Protein AF-A0A9C9X0W3-F1 (afdb_monomer_lite)

Foldseek 3Di:
DDPDDDDPVVVVVVVVVVVCVVVPPVPDPVVVVVVVVVCVVVVVVVVVVVVVVVVVCCCPVVVDCP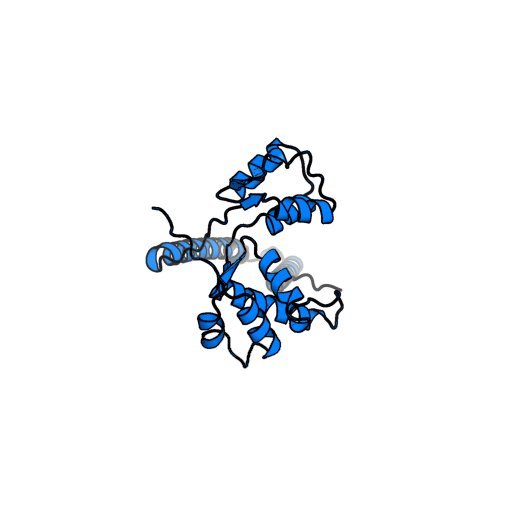DDQWKFAQEPVLLVVLVVVVHDCPLPVVRYGPIGRHDVRVVVSSVVSHDDDPVSSVSSCQSRTFFKFAQALVLLVVVDDCVLDPPQLSVLSNVCHGPMDGHLVVVLVSSCVSDVLLDQDDDDPVSVVSNVSSVVVSVSSSVRGTDDDDPPD

Sequence (217 aa):
IPLVPVSSSQAVVGAVIGVAIIKSAKGINYGLLGKIASGWVTTPIAAGLLSFVSLFFVQNVFQLQVVRPVAFVLSSPVLQKLEEKGINLEKIRNLEGKEFHNSAQFRSELNKRGKFPENEIFTIFQYAEKDSFVIDSTAAAKDLDPLFFSPSQIQAVKDLHGKIFVHKWQLDEALAQKSDSWKLKPRSKISKFYNQKIKERREIIYAIFRVKRKSNH

pLDDT: mean 86.29, std 11.95, range [33.47, 96.19]

Structure (mmCIF, N/CA/C/O backbone):
data_AF-A0A9C9X0W3-F1
#
_entry.id   AF-A0A9C9X0W3-F1
#
loop_
_atom_site.group_PDB
_atom_site.id
_atom_site.type_symbol
_atom_site.label_atom_id
_atom_site.label_alt_id
_atom_site.label_comp_id
_atom_site.label_asym_id
_atom_site.label_entity_id
_atom_site.label_seq_id
_atom_site.pdbx_PDB_ins_code
_atom_site.Cartn_x
_atom_site.Cartn_y
_atom_site.Cartn_z
_atom_site.occupancy
_atom_site.B_iso_or_equiv
_atom_site.auth_seq_id
_atom_site.auth_comp_id
_atom_site.auth_asym_id
_atom_site.auth_atom_id
_atom_site.pdbx_PDB_model_num
ATOM 1 N N . ILE A 1 1 ? 25.999 17.461 3.350 1.00 45.75 1 ILE A N 1
ATOM 2 C CA . ILE A 1 1 ? 26.581 17.043 2.054 1.00 45.75 1 ILE A CA 1
ATOM 3 C C . ILE A 1 1 ? 26.343 15.540 1.942 1.00 45.75 1 ILE A C 1
ATOM 5 O O . ILE A 1 1 ? 26.772 14.841 2.854 1.00 45.75 1 ILE A O 1
ATOM 9 N N . PRO A 1 2 ? 25.562 15.040 0.971 1.00 49.03 2 PRO A N 1
ATOM 10 C CA . PRO A 1 2 ? 25.333 13.603 0.846 1.00 49.03 2 PRO A CA 1
ATOM 11 C C . PRO A 1 2 ? 26.625 12.938 0.349 1.00 49.03 2 PRO A C 1
ATOM 13 O O . PRO A 1 2 ? 27.214 13.403 -0.624 1.00 49.03 2 PRO A O 1
ATOM 16 N N . LEU A 1 3 ? 27.090 11.883 1.026 1.00 51.34 3 LEU A N 1
ATOM 17 C CA . LEU A 1 3 ? 28.199 11.070 0.532 1.00 51.34 3 LEU A CA 1
ATOM 18 C C . LEU A 1 3 ? 27.687 10.262 -0.662 1.00 51.34 3 LEU A C 1
ATOM 20 O O . LEU A 1 3 ? 26.913 9.322 -0.494 1.00 51.34 3 LEU A O 1
ATOM 24 N N . VAL A 1 4 ? 28.082 10.658 -1.870 1.00 57.69 4 VAL A N 1
ATOM 25 C CA . VAL A 1 4 ? 27.901 9.820 -3.056 1.00 57.69 4 VAL A CA 1
ATOM 26 C C . VAL A 1 4 ? 28.810 8.603 -2.871 1.00 57.69 4 VAL A C 1
ATOM 28 O O . VAL A 1 4 ? 30.004 8.789 -2.622 1.00 57.69 4 VAL A O 1
ATOM 31 N N . PRO A 1 5 ? 28.286 7.369 -2.935 1.00 54.91 5 PRO A N 1
ATOM 32 C CA . PRO A 1 5 ? 29.115 6.186 -2.798 1.00 54.91 5 PRO A CA 1
ATOM 33 C C . PRO A 1 5 ? 30.057 6.120 -4.000 1.00 54.91 5 PRO A C 1
ATOM 35 O O . PRO A 1 5 ? 29.631 5.912 -5.133 1.00 54.91 5 PRO A O 1
ATOM 38 N N . VAL A 1 6 ? 31.344 6.332 -3.747 1.00 58.75 6 VAL A N 1
ATOM 39 C CA . VAL A 1 6 ? 32.411 6.152 -4.731 1.00 58.75 6 VAL A CA 1
ATOM 40 C C . VAL A 1 6 ? 33.081 4.805 -4.481 1.00 58.75 6 VAL A C 1
ATOM 42 O O . VAL A 1 6 ? 33.316 4.419 -3.337 1.00 58.75 6 VAL A O 1
ATOM 45 N N . SER A 1 7 ? 33.358 4.056 -5.549 1.00 70.38 7 SER A N 1
ATOM 46 C CA . SER A 1 7 ? 33.996 2.742 -5.440 1.00 70.38 7 SER A CA 1
ATOM 47 C C . SER A 1 7 ? 35.477 2.908 -5.098 1.00 70.38 7 SER A C 1
ATOM 49 O O . SER A 1 7 ? 36.308 3.152 -5.975 1.00 70.38 7 SER A O 1
ATOM 51 N N . SER A 1 8 ? 35.819 2.766 -3.814 1.00 74.62 8 SER A N 1
ATOM 52 C CA . SER A 1 8 ? 37.204 2.836 -3.326 1.00 74.62 8 SER A CA 1
ATOM 53 C C . SER A 1 8 ? 38.130 1.872 -4.078 1.00 74.62 8 SER A C 1
ATOM 55 O O . SER A 1 8 ? 39.266 2.223 -4.383 1.00 74.62 8 SER A O 1
ATOM 57 N N . SER A 1 9 ? 37.639 0.687 -4.463 1.00 74.94 9 SER A N 1
ATOM 58 C CA . SER A 1 9 ? 38.401 -0.285 -5.257 1.00 74.94 9 SER A CA 1
ATOM 59 C C . SER A 1 9 ? 38.735 0.228 -6.661 1.00 74.94 9 SER A C 1
ATOM 61 O O . SER A 1 9 ? 39.860 0.051 -7.119 1.00 74.94 9 SER A O 1
ATOM 63 N N . GLN A 1 10 ? 37.797 0.900 -7.339 1.00 78.19 10 GLN A N 1
ATOM 64 C CA . GLN A 1 10 ? 38.051 1.483 -8.663 1.00 78.19 10 GLN A CA 1
ATOM 65 C C . GLN A 1 10 ? 39.023 2.666 -8.582 1.00 78.19 10 GLN A C 1
ATOM 67 O O . GLN A 1 10 ? 39.899 2.790 -9.435 1.00 78.19 10 GLN A O 1
ATOM 72 N N . ALA A 1 11 ? 38.924 3.487 -7.532 1.00 80.12 11 ALA A N 1
ATOM 73 C CA . ALA A 1 11 ? 39.844 4.600 -7.297 1.00 80.12 11 ALA A CA 1
ATOM 74 C C . ALA A 1 11 ? 41.289 4.122 -7.052 1.00 80.12 11 ALA A C 1
ATOM 76 O O . ALA A 1 11 ? 42.224 4.670 -7.633 1.00 80.12 11 ALA A O 1
ATOM 77 N N . VAL A 1 12 ? 41.476 3.059 -6.257 1.00 78.75 12 VAL A N 1
ATOM 78 C CA . VAL A 1 12 ? 42.798 2.452 -6.014 1.00 78.75 12 VAL A CA 1
ATOM 79 C C . VAL A 1 12 ? 43.381 1.856 -7.298 1.00 78.75 12 VAL A C 1
ATOM 81 O O . VAL A 1 12 ? 44.542 2.111 -7.613 1.00 78.75 12 VAL A O 1
ATOM 84 N N . VAL A 1 13 ? 42.583 1.120 -8.081 1.00 80.25 13 VAL A N 1
ATOM 85 C CA . VAL A 1 13 ? 43.033 0.566 -9.372 1.00 80.25 13 VAL A CA 1
ATOM 86 C C . VAL A 1 13 ? 43.411 1.688 -10.348 1.00 80.25 13 VAL A C 1
ATOM 88 O O . VAL A 1 13 ? 44.461 1.609 -10.983 1.00 80.25 13 VAL A O 1
ATOM 91 N N . GLY A 1 14 ? 42.629 2.770 -10.414 1.00 81.31 14 GLY A N 1
ATOM 92 C CA . GLY A 1 14 ? 42.945 3.950 -11.225 1.00 81.31 14 GLY A CA 1
ATOM 93 C C . GLY A 1 14 ? 44.247 4.645 -10.812 1.00 81.31 14 GLY A C 1
ATOM 94 O O . GLY A 1 14 ? 45.051 4.999 -11.674 1.00 81.31 14 GLY A O 1
ATOM 95 N N . ALA A 1 15 ? 44.507 4.776 -9.507 1.00 81.50 15 ALA A N 1
ATOM 96 C CA . ALA A 1 15 ? 45.750 5.352 -8.990 1.00 81.50 15 ALA A CA 1
ATOM 97 C C . ALA A 1 15 ? 46.982 4.495 -9.335 1.00 81.50 15 ALA A C 1
ATOM 99 O O . ALA A 1 15 ? 48.006 5.031 -9.759 1.00 81.50 15 ALA A O 1
ATOM 100 N N . VAL A 1 16 ? 46.878 3.163 -9.222 1.00 78.56 16 VAL A N 1
ATOM 101 C CA . VAL A 1 16 ? 47.959 2.229 -9.596 1.00 78.56 16 VAL A CA 1
ATOM 102 C C . VAL A 1 16 ? 48.261 2.308 -11.094 1.00 78.56 16 VAL A C 1
ATOM 104 O O . VAL A 1 16 ? 49.430 2.361 -11.481 1.00 78.56 16 VAL A O 1
ATOM 107 N N . ILE A 1 17 ? 47.225 2.381 -11.936 1.00 80.88 17 ILE A N 1
ATOM 108 C CA . ILE A 1 17 ? 47.378 2.551 -13.388 1.00 80.88 17 ILE A CA 1
ATOM 109 C C . ILE A 1 17 ? 48.040 3.900 -13.706 1.00 80.88 17 ILE A C 1
ATOM 111 O O . ILE A 1 17 ? 48.977 3.943 -14.503 1.00 80.88 17 ILE A O 1
ATOM 115 N N . GLY A 1 18 ? 47.624 4.987 -13.047 1.00 81.06 18 GLY A N 1
ATOM 116 C CA . GLY A 1 18 ? 48.211 6.320 -13.225 1.00 81.06 18 GLY A CA 1
ATOM 117 C C . GLY A 1 18 ? 49.706 6.372 -12.890 1.00 81.06 18 GLY A C 1
ATOM 118 O O . GLY A 1 18 ? 50.500 6.880 -13.681 1.00 81.06 18 GLY A O 1
ATOM 119 N N . VAL A 1 19 ? 50.118 5.773 -11.766 1.00 76.62 19 VAL A N 1
ATOM 120 C CA . VAL A 1 19 ? 51.539 5.673 -11.381 1.00 76.62 19 VAL A CA 1
ATOM 121 C C . VAL A 1 19 ? 52.336 4.826 -12.381 1.00 76.62 19 VAL A C 1
ATOM 123 O O . VAL A 1 19 ? 53.481 5.160 -12.693 1.00 76.62 19 VAL A O 1
ATOM 126 N N . ALA A 1 20 ? 51.745 3.753 -12.914 1.00 72.88 20 ALA A N 1
ATOM 127 C CA . ALA A 1 20 ? 52.401 2.890 -13.893 1.00 72.88 20 ALA A CA 1
ATOM 128 C C . ALA A 1 20 ? 52.630 3.595 -15.245 1.00 72.88 20 ALA A C 1
ATOM 130 O O . ALA A 1 20 ? 53.693 3.431 -15.845 1.00 72.88 20 ALA A O 1
ATOM 131 N N . ILE A 1 21 ? 51.689 4.438 -15.687 1.00 79.56 21 ILE A N 1
ATOM 132 C CA . ILE A 1 21 ? 51.824 5.249 -16.910 1.00 79.56 21 ILE A CA 1
ATOM 133 C C . ILE A 1 21 ? 52.946 6.286 -16.764 1.00 79.56 21 ILE A C 1
ATOM 135 O O . ILE A 1 21 ? 53.759 6.421 -17.676 1.00 79.56 21 ILE A O 1
ATOM 139 N N . ILE A 1 22 ? 53.028 6.969 -15.614 1.00 81.00 22 ILE A N 1
ATOM 140 C CA . ILE A 1 22 ? 54.069 7.977 -15.337 1.00 81.00 22 ILE A CA 1
ATOM 141 C C . ILE A 1 22 ? 55.468 7.343 -15.308 1.00 81.00 22 ILE A C 1
ATOM 143 O O . ILE A 1 22 ? 56.427 7.954 -15.773 1.00 81.00 22 ILE A O 1
ATOM 147 N N . LYS A 1 23 ? 55.601 6.123 -14.767 1.00 70.81 23 LYS A N 1
ATOM 148 C CA . LYS A 1 23 ? 56.903 5.452 -14.622 1.00 70.81 23 LYS A CA 1
ATOM 149 C C . LYS A 1 23 ? 57.398 4.777 -15.904 1.00 70.81 23 LYS A C 1
ATOM 151 O O . LYS A 1 23 ? 58.594 4.841 -16.159 1.00 70.81 23 LYS A O 1
ATOM 156 N N . SER A 1 24 ? 56.524 4.133 -16.686 1.00 67.12 24 SER A N 1
ATOM 157 C CA . SER A 1 24 ? 56.720 3.751 -18.099 1.00 67.12 24 SER A CA 1
ATOM 158 C C . SER A 1 24 ? 55.554 2.861 -18.550 1.00 67.12 24 SER A C 1
ATOM 160 O O . SER A 1 24 ? 55.346 1.782 -17.992 1.00 67.12 24 SER A O 1
ATOM 162 N N . ALA A 1 25 ? 54.853 3.225 -19.628 1.00 63.78 25 ALA A N 1
ATOM 163 C CA . ALA A 1 25 ? 53.745 2.429 -20.176 1.00 63.78 25 ALA A CA 1
ATOM 164 C C . ALA A 1 25 ? 54.144 1.013 -20.662 1.00 63.78 25 ALA A C 1
ATOM 166 O O . ALA A 1 25 ? 53.271 0.170 -20.879 1.00 63.78 25 ALA A O 1
ATOM 167 N N . LYS A 1 26 ? 55.450 0.732 -20.813 1.00 63.56 26 LYS A N 1
ATOM 168 C CA . LYS A 1 26 ? 55.991 -0.600 -21.150 1.00 63.56 26 LYS A CA 1
ATOM 169 C C . LYS A 1 26 ? 56.058 -1.561 -19.954 1.00 63.56 26 LYS A C 1
ATOM 171 O O . LYS A 1 26 ? 56.147 -2.764 -20.166 1.00 63.56 26 LYS A O 1
ATOM 176 N N . GLY A 1 27 ? 56.000 -1.057 -18.717 1.00 65.31 27 GLY A N 1
ATOM 177 C CA . GLY A 1 27 ? 55.957 -1.876 -17.495 1.00 65.31 27 GLY A CA 1
ATOM 178 C C . GLY A 1 27 ? 54.546 -2.325 -17.099 1.00 65.31 27 GLY A C 1
ATOM 179 O O . GLY A 1 27 ? 54.372 -3.010 -16.093 1.00 65.31 27 GLY A O 1
ATOM 180 N N . ILE A 1 28 ? 53.527 -1.925 -17.865 1.00 70.12 28 ILE A N 1
ATOM 181 C CA . ILE A 1 28 ? 52.128 -2.241 -17.584 1.00 70.12 28 ILE A CA 1
ATOM 182 C C . ILE A 1 28 ? 51.818 -3.653 -18.080 1.00 70.12 28 ILE A C 1
ATOM 184 O O . ILE A 1 28 ? 51.886 -3.947 -19.272 1.00 70.12 28 ILE A O 1
ATOM 188 N N . ASN A 1 29 ? 51.402 -4.525 -17.162 1.00 76.75 29 ASN A N 1
ATOM 189 C CA . ASN A 1 29 ? 50.859 -5.828 -17.523 1.00 76.75 29 ASN A CA 1
ATOM 190 C C . ASN A 1 29 ? 49.387 -5.677 -17.940 1.00 76.75 29 ASN A C 1
ATOM 192 O O . ASN A 1 29 ? 48.470 -5.812 -17.126 1.00 76.75 29 ASN A O 1
ATOM 196 N N . TYR A 1 30 ? 49.165 -5.405 -19.225 1.00 78.62 30 TYR A N 1
ATOM 197 C CA . TYR A 1 30 ? 47.825 -5.296 -19.811 1.00 78.62 30 TYR A CA 1
ATOM 198 C C . TYR A 1 30 ? 46.986 -6.573 -19.628 1.00 78.62 30 TYR A C 1
ATOM 200 O O . TYR A 1 30 ? 45.764 -6.491 -19.511 1.00 78.62 30 TYR A O 1
ATOM 208 N N . GLY A 1 31 ? 47.624 -7.744 -19.509 1.00 80.00 31 GLY A N 1
ATOM 209 C CA . GLY A 1 31 ? 46.944 -9.002 -19.193 1.00 80.00 31 GLY A CA 1
ATOM 210 C C . GLY A 1 31 ? 46.337 -9.021 -17.785 1.00 80.00 31 GLY A C 1
ATOM 211 O O . GLY A 1 31 ? 45.238 -9.540 -17.595 1.00 80.00 31 GLY A O 1
ATOM 212 N N . LEU A 1 32 ? 47.005 -8.414 -16.798 1.00 79.62 32 LEU A N 1
ATOM 213 C CA . LEU A 1 32 ? 46.465 -8.266 -15.443 1.00 79.62 32 LEU A CA 1
ATOM 214 C C . LEU A 1 32 ? 45.300 -7.265 -15.407 1.00 79.62 32 LEU A C 1
ATOM 216 O O . LEU A 1 32 ? 44.271 -7.565 -14.803 1.00 79.62 32 LEU A O 1
ATOM 220 N N . LEU A 1 33 ? 45.420 -6.121 -16.093 1.00 80.44 33 LEU A N 1
ATOM 221 C CA . LEU A 1 33 ? 44.310 -5.165 -16.222 1.00 80.44 33 LEU A CA 1
ATOM 222 C C . LEU A 1 33 ? 43.084 -5.804 -16.885 1.00 80.44 33 LEU A C 1
ATOM 224 O O . LEU A 1 33 ? 41.968 -5.631 -16.398 1.00 80.44 33 LEU A O 1
ATOM 228 N N . GLY A 1 34 ? 43.291 -6.572 -17.959 1.00 82.44 34 GLY A N 1
ATOM 229 C CA . GLY A 1 34 ? 42.222 -7.294 -18.647 1.00 82.44 34 GLY A CA 1
ATOM 230 C C . GLY A 1 34 ? 41.507 -8.287 -17.731 1.00 82.44 34 GLY A C 1
ATOM 231 O O . GLY A 1 34 ? 40.279 -8.338 -17.723 1.00 82.44 34 GLY A O 1
ATOM 232 N N . LYS A 1 35 ? 42.249 -9.013 -16.881 1.00 83.19 35 LYS A N 1
ATOM 233 C CA . LYS A 1 35 ? 41.658 -9.899 -15.863 1.00 83.19 35 LYS A CA 1
ATOM 234 C C . LYS A 1 35 ? 40.803 -9.127 -14.854 1.00 83.19 35 LYS A C 1
ATOM 236 O O . LYS A 1 35 ? 39.683 -9.551 -14.581 1.00 83.19 35 LYS A O 1
ATOM 241 N N . ILE A 1 36 ? 41.272 -7.981 -14.354 1.00 83.50 36 ILE A N 1
ATOM 242 C CA . ILE A 1 36 ? 40.505 -7.141 -13.413 1.00 83.50 36 ILE A CA 1
ATOM 243 C C . ILE A 1 36 ? 39.219 -6.615 -14.066 1.00 83.50 36 ILE A C 1
ATOM 245 O O . ILE A 1 36 ? 38.138 -6.760 -13.497 1.00 83.50 36 ILE A O 1
ATOM 249 N N . ALA A 1 37 ? 39.320 -6.067 -15.280 1.00 83.38 37 ALA A N 1
ATOM 250 C CA . ALA A 1 37 ? 38.170 -5.565 -16.027 1.00 83.38 37 ALA A CA 1
ATOM 251 C C . ALA A 1 37 ? 37.162 -6.681 -16.342 1.00 83.38 37 ALA A C 1
ATOM 253 O O . ALA A 1 37 ? 35.957 -6.487 -16.188 1.00 83.38 37 ALA A O 1
ATOM 254 N N . SER A 1 38 ? 37.648 -7.874 -16.705 1.00 87.19 38 SER A N 1
ATOM 255 C CA . SER A 1 38 ? 36.788 -9.042 -16.903 1.00 87.19 38 SER A CA 1
ATOM 256 C C . SER A 1 38 ? 36.056 -9.423 -15.617 1.00 87.19 38 SER A C 1
ATOM 258 O O . SER A 1 38 ? 34.858 -9.676 -15.667 1.00 87.19 38 SER A O 1
ATOM 260 N N . GLY A 1 39 ? 36.725 -9.356 -14.459 1.00 86.12 39 GLY A N 1
ATOM 261 C CA . GLY A 1 39 ? 36.124 -9.583 -13.145 1.00 86.12 39 GLY A CA 1
ATOM 262 C C . GLY A 1 39 ? 34.977 -8.621 -12.834 1.00 86.12 39 GLY A C 1
ATOM 263 O O . GLY A 1 39 ? 33.954 -9.035 -12.290 1.00 86.12 39 GLY A O 1
ATOM 264 N N . TRP A 1 40 ? 35.102 -7.348 -13.220 1.00 84.75 40 TRP A N 1
ATOM 265 C CA . TRP A 1 40 ? 34.043 -6.350 -13.023 1.00 84.75 40 TRP A CA 1
ATOM 266 C C . TRP A 1 40 ? 32.785 -6.623 -13.846 1.00 84.75 40 TRP A C 1
ATOM 268 O O . TRP A 1 40 ? 31.703 -6.215 -13.433 1.00 84.75 40 TRP A O 1
ATOM 278 N N . VAL A 1 41 ? 32.909 -7.323 -14.973 1.00 88.44 41 VAL A N 1
ATOM 279 C CA . VAL A 1 41 ? 31.773 -7.705 -15.822 1.00 88.44 41 VAL A CA 1
ATOM 280 C C . VAL A 1 41 ? 31.221 -9.072 -15.422 1.00 88.44 41 VAL A C 1
ATOM 282 O O . VAL A 1 41 ? 30.010 -9.246 -15.311 1.00 88.44 41 VAL A O 1
ATOM 285 N N . THR A 1 42 ? 32.089 -10.048 -15.154 1.00 90.75 42 THR A N 1
ATOM 286 C CA . THR A 1 42 ? 31.670 -11.415 -14.819 1.00 90.75 42 THR A CA 1
ATOM 287 C C . THR A 1 42 ? 30.992 -11.497 -13.459 1.00 90.75 42 THR A C 1
ATOM 289 O O . THR A 1 42 ? 30.025 -12.239 -13.322 1.00 90.75 42 THR A O 1
ATOM 292 N N . THR A 1 43 ? 31.426 -10.707 -12.474 1.00 90.88 43 THR A N 1
ATOM 293 C CA . THR A 1 43 ? 30.836 -10.710 -11.124 1.00 90.88 43 THR A CA 1
ATOM 294 C C . THR A 1 43 ? 29.341 -10.354 -11.119 1.00 90.88 43 THR A C 1
ATOM 296 O O . THR A 1 43 ? 28.559 -11.155 -10.606 1.00 90.88 43 THR A O 1
ATOM 299 N N . PRO A 1 44 ? 28.881 -9.218 -11.687 1.00 89.88 44 PRO A N 1
ATOM 300 C CA . PRO A 1 44 ? 27.454 -8.896 -11.712 1.00 89.88 44 PRO A CA 1
ATOM 301 C C . PRO A 1 44 ? 26.639 -9.864 -12.578 1.00 89.88 44 PRO A C 1
ATOM 303 O O . PRO A 1 44 ? 25.507 -10.172 -12.217 1.00 89.88 44 PRO A O 1
ATOM 306 N N . ILE A 1 45 ? 27.202 -10.391 -13.673 1.00 94.12 45 ILE A N 1
ATOM 307 C CA . ILE A 1 45 ? 26.523 -11.399 -14.506 1.00 94.12 45 ILE A CA 1
ATOM 308 C C . ILE A 1 45 ? 26.313 -12.695 -13.716 1.00 94.12 45 ILE A C 1
ATOM 310 O O . ILE A 1 45 ? 25.197 -13.211 -13.663 1.00 94.12 45 ILE A O 1
ATOM 314 N N . ALA A 1 46 ? 27.360 -13.200 -13.061 1.00 93.69 46 ALA A N 1
ATOM 315 C CA . ALA A 1 46 ? 27.281 -14.394 -12.228 1.00 93.69 46 ALA A CA 1
ATOM 316 C C . ALA A 1 46 ? 26.319 -14.193 -11.047 1.00 93.69 46 ALA A C 1
ATOM 318 O O . ALA A 1 46 ? 25.505 -15.070 -10.766 1.00 93.69 46 ALA A O 1
ATOM 319 N N . ALA A 1 47 ? 26.354 -13.024 -10.399 1.00 93.69 47 ALA A N 1
ATOM 320 C CA . ALA A 1 47 ? 25.424 -12.678 -9.327 1.00 93.69 47 ALA A CA 1
ATOM 321 C C . ALA A 1 47 ? 23.969 -12.612 -9.821 1.00 93.69 47 ALA A C 1
ATOM 323 O O . ALA A 1 47 ? 23.074 -13.129 -9.155 1.00 93.69 47 ALA A O 1
ATOM 324 N N . GLY A 1 48 ? 23.728 -12.028 -10.999 1.00 92.94 48 GLY A N 1
ATOM 325 C CA . GLY A 1 48 ? 22.407 -11.978 -11.625 1.00 92.94 48 GLY A CA 1
ATOM 326 C C . GLY A 1 48 ? 21.875 -13.370 -11.962 1.00 92.94 48 GLY A C 1
ATOM 327 O O . GLY A 1 48 ? 20.731 -13.684 -11.638 1.00 92.94 48 GLY A O 1
ATOM 328 N N . LEU A 1 49 ? 22.720 -14.232 -12.533 1.00 96.19 49 LEU A N 1
ATOM 329 C CA . LEU A 1 49 ? 22.362 -15.616 -12.841 1.00 96.19 49 LEU A CA 1
ATOM 330 C C . LEU A 1 49 ? 22.050 -16.413 -11.568 1.00 96.19 49 LEU A C 1
ATOM 332 O O . LEU A 1 49 ? 21.013 -17.069 -11.488 1.00 96.19 49 LEU A O 1
ATOM 336 N N . LEU A 1 50 ? 22.907 -16.309 -10.548 1.00 95.31 50 LEU A N 1
ATOM 337 C CA . LEU A 1 50 ? 22.697 -16.964 -9.258 1.00 95.31 50 LEU A CA 1
ATOM 338 C C . LEU A 1 50 ? 21.408 -16.480 -8.583 1.00 95.31 50 LEU A C 1
ATOM 340 O O . LEU A 1 50 ? 20.655 -17.291 -8.046 1.00 95.31 50 LEU A O 1
ATOM 344 N N . SER A 1 51 ? 21.127 -15.176 -8.642 1.00 91.94 51 SER A N 1
ATOM 345 C CA . SER A 1 51 ? 19.896 -14.584 -8.112 1.00 91.94 51 SER A CA 1
ATOM 346 C C . SER A 1 51 ? 18.659 -15.121 -8.835 1.00 91.94 51 SER A C 1
ATOM 348 O O . SER A 1 51 ? 17.713 -15.553 -8.178 1.00 91.94 51 SER A O 1
ATOM 350 N N . PHE A 1 52 ? 18.686 -15.182 -10.170 1.00 90.69 52 PHE A N 1
ATOM 351 C CA . PHE A 1 52 ? 17.591 -15.730 -10.974 1.00 90.69 52 PHE A CA 1
ATOM 352 C C . PHE A 1 52 ? 17.308 -17.200 -10.635 1.00 90.69 52 PHE A C 1
ATOM 354 O O . PHE A 1 52 ? 16.164 -17.558 -10.356 1.00 90.69 52 PHE A O 1
ATOM 361 N N . VAL A 1 53 ? 18.350 -18.038 -10.583 1.00 92.25 53 VAL A N 1
ATOM 362 C CA . VAL A 1 53 ? 18.227 -19.457 -10.208 1.00 92.25 53 VAL A CA 1
ATOM 363 C C . VAL A 1 53 ? 17.713 -19.605 -8.776 1.00 92.25 53 VAL A C 1
ATOM 365 O O . VAL A 1 53 ? 16.831 -20.423 -8.525 1.00 92.25 53 VAL A O 1
ATOM 368 N N . SER A 1 54 ? 18.205 -18.789 -7.841 1.00 87.38 54 SER A N 1
ATOM 369 C CA . SER A 1 54 ? 17.748 -18.823 -6.447 1.00 87.38 54 SER A CA 1
ATOM 370 C C . SER A 1 54 ? 16.272 -18.446 -6.331 1.00 87.38 54 SER A C 1
ATOM 372 O O . SER A 1 54 ? 15.520 -19.123 -5.635 1.00 87.38 54 SER A O 1
ATOM 374 N N . LEU A 1 55 ? 15.827 -17.405 -7.043 1.00 83.88 55 LEU A N 1
ATOM 375 C CA . LEU A 1 55 ? 14.418 -17.008 -7.073 1.00 83.88 55 LEU A CA 1
ATOM 376 C C . LEU A 1 55 ? 13.539 -18.104 -7.678 1.00 83.88 55 LEU A C 1
ATOM 378 O O . LEU A 1 55 ? 12.484 -18.404 -7.123 1.00 83.88 55 LEU A O 1
ATOM 382 N N . PHE A 1 56 ? 13.984 -18.731 -8.769 1.00 84.06 56 PHE A N 1
ATOM 383 C CA . PHE A 1 56 ? 13.277 -19.854 -9.376 1.00 84.06 56 PHE A CA 1
ATOM 384 C C . PHE A 1 56 ? 13.165 -21.034 -8.403 1.00 84.06 56 PHE A C 1
ATOM 386 O O . PHE A 1 56 ? 12.072 -21.559 -8.198 1.00 84.06 56 PHE A O 1
ATOM 393 N N . PHE A 1 57 ? 14.261 -21.418 -7.747 1.00 86.44 57 PHE A N 1
ATOM 394 C CA . PHE A 1 57 ? 14.255 -22.481 -6.742 1.00 86.44 57 PHE A CA 1
ATOM 395 C C . PHE A 1 57 ? 13.291 -22.162 -5.596 1.00 86.44 57 PHE A C 1
ATOM 397 O O . PHE A 1 57 ? 12.465 -22.998 -5.237 1.00 86.44 57 PHE A O 1
ATOM 404 N N . VAL A 1 58 ? 13.330 -20.934 -5.066 1.00 84.25 58 VAL A N 1
ATOM 405 C CA . VAL A 1 58 ? 12.458 -20.522 -3.959 1.00 84.25 58 VAL A CA 1
ATOM 406 C C . VAL A 1 58 ? 10.977 -20.577 -4.342 1.00 84.25 58 VAL A C 1
ATOM 408 O O . VAL A 1 58 ? 10.161 -21.066 -3.562 1.00 84.25 58 VAL A O 1
ATOM 411 N N . GLN A 1 59 ? 10.628 -20.116 -5.545 1.00 76.00 59 GLN A N 1
ATOM 412 C CA . GLN A 1 59 ? 9.254 -20.166 -6.046 1.00 76.00 59 GLN A CA 1
ATOM 413 C C . GLN A 1 59 ? 8.754 -21.604 -6.233 1.00 76.00 59 GLN A C 1
ATOM 415 O O . GLN A 1 59 ? 7.634 -21.911 -5.833 1.00 76.00 59 GLN A O 1
ATOM 420 N N . ASN A 1 60 ? 9.574 -22.485 -6.817 1.00 78.94 60 ASN A N 1
ATOM 421 C CA . ASN A 1 60 ? 9.147 -23.836 -7.189 1.00 78.94 60 ASN A CA 1
ATOM 422 C C . ASN A 1 60 ? 9.189 -24.829 -6.021 1.00 78.94 60 ASN A C 1
ATOM 424 O O . ASN A 1 60 ? 8.291 -25.655 -5.894 1.00 78.94 60 ASN A O 1
ATOM 428 N N . VAL A 1 61 ? 10.207 -24.751 -5.159 1.00 80.00 61 VAL A N 1
ATOM 429 C CA . VAL A 1 61 ? 10.401 -25.719 -4.066 1.00 80.00 61 VAL A CA 1
ATOM 430 C C . VAL A 1 61 ? 9.596 -25.349 -2.827 1.00 80.00 61 VAL A C 1
ATOM 432 O O . VAL A 1 61 ? 8.989 -26.224 -2.217 1.00 80.00 61 VAL A O 1
ATOM 435 N N . PHE A 1 62 ? 9.540 -24.064 -2.463 1.00 77.25 62 PHE A N 1
ATOM 436 C CA . PHE A 1 62 ? 8.807 -23.629 -1.267 1.00 77.25 62 PHE A CA 1
ATOM 437 C C . PHE A 1 62 ? 7.374 -23.170 -1.559 1.00 77.25 62 PHE A C 1
ATOM 439 O O . PHE A 1 62 ? 6.672 -22.783 -0.627 1.00 77.25 62 PHE A O 1
ATOM 446 N N . GLN A 1 63 ? 6.942 -23.166 -2.830 1.00 64.25 63 GLN A N 1
ATOM 447 C CA . GLN A 1 63 ? 5.630 -22.655 -3.264 1.00 64.25 63 GLN A CA 1
ATOM 448 C C . GLN A 1 63 ? 5.305 -21.259 -2.691 1.00 64.25 63 GLN A C 1
ATOM 450 O O . GLN A 1 63 ? 4.145 -20.891 -2.489 1.00 64.25 63 GLN A O 1
ATOM 455 N N . LEU A 1 64 ? 6.335 -20.456 -2.403 1.00 59.03 64 LEU A N 1
ATOM 456 C CA . LEU A 1 64 ? 6.158 -19.125 -1.842 1.00 59.03 64 LEU A CA 1
ATOM 457 C C . LEU A 1 64 ? 5.615 -18.211 -2.943 1.00 59.03 64 LEU A C 1
ATOM 459 O O . LEU A 1 64 ? 6.311 -17.893 -3.908 1.00 59.03 64 LEU A O 1
ATOM 463 N N . GLN A 1 65 ? 4.364 -17.767 -2.797 1.00 54.88 65 GLN A N 1
ATOM 464 C CA . GLN A 1 65 ? 3.765 -16.761 -3.676 1.00 54.88 65 GLN A CA 1
ATOM 465 C C . GLN A 1 65 ? 4.465 -15.408 -3.487 1.00 54.88 65 GLN A C 1
ATOM 467 O O . GLN A 1 65 ? 4.056 -14.585 -2.663 1.00 54.88 65 GLN A O 1
ATOM 472 N N . VAL A 1 66 ? 5.536 -15.179 -4.249 1.00 57.66 66 VAL A N 1
ATOM 473 C CA . VAL A 1 66 ? 6.299 -13.919 -4.237 1.00 57.66 66 VAL A CA 1
ATOM 474 C C . VAL A 1 66 ? 5.601 -12.790 -5.001 1.00 57.66 66 VAL A C 1
ATOM 476 O O . VAL A 1 66 ? 5.864 -11.621 -4.735 1.00 57.66 66 VAL A O 1
ATOM 479 N N . VAL A 1 67 ? 4.663 -13.116 -5.899 1.00 61.12 67 VAL A N 1
ATOM 480 C CA . VAL A 1 67 ? 3.797 -12.143 -6.578 1.00 61.12 67 VAL A CA 1
ATOM 481 C C . VAL A 1 67 ? 2.366 -12.359 -6.115 1.00 61.12 67 VAL A C 1
ATOM 483 O O . VAL A 1 67 ? 1.754 -13.382 -6.409 1.00 61.12 67 VAL A O 1
ATOM 486 N N . ARG A 1 68 ? 1.820 -11.379 -5.393 1.00 65.19 68 ARG A N 1
ATOM 487 C CA . ARG A 1 68 ? 0.403 -11.361 -5.028 1.00 65.19 68 ARG A CA 1
ATOM 488 C C . ARG A 1 68 ? -0.324 -10.431 -5.997 1.00 65.19 68 ARG A C 1
ATOM 490 O O . ARG A 1 68 ? -0.092 -9.224 -5.924 1.00 65.19 68 ARG A O 1
ATOM 497 N N . PRO A 1 69 ? -1.173 -10.941 -6.907 1.00 74.69 69 PRO A N 1
ATOM 498 C CA . PRO A 1 69 ? -2.012 -10.075 -7.718 1.00 74.69 69 PRO A CA 1
ATOM 499 C C . PRO A 1 69 ? -2.994 -9.355 -6.792 1.00 74.69 69 PRO A C 1
ATOM 501 O O . PRO A 1 69 ? -3.858 -9.966 -6.156 1.00 74.69 69 PRO A O 1
ATOM 504 N N . VAL A 1 70 ? -2.811 -8.043 -6.662 1.00 83.75 70 VAL A N 1
ATOM 505 C CA . VAL A 1 70 ? -3.727 -7.200 -5.902 1.00 83.75 70 VAL A CA 1
ATOM 506 C C . VAL A 1 70 ? -4.780 -6.670 -6.861 1.00 83.75 70 VAL A C 1
ATOM 508 O O . VAL A 1 70 ? -4.446 -6.089 -7.894 1.00 83.75 70 VAL A O 1
ATOM 511 N N . ALA A 1 71 ? -6.045 -6.910 -6.527 1.00 91.38 71 ALA A N 1
ATOM 512 C CA . ALA A 1 71 ? -7.160 -6.371 -7.279 1.00 91.38 71 ALA A CA 1
ATOM 513 C C . ALA A 1 71 ? -7.416 -4.910 -6.891 1.00 91.38 71 ALA A C 1
ATOM 515 O O . ALA A 1 71 ? -7.141 -4.498 -5.763 1.00 91.38 71 ALA A O 1
ATOM 516 N N . PHE A 1 72 ? -7.979 -4.144 -7.817 1.00 94.38 72 PHE A N 1
ATOM 517 C CA . PHE A 1 72 ? -8.332 -2.740 -7.641 1.00 94.38 72 PHE A CA 1
ATOM 518 C C . PHE A 1 72 ? -9.822 -2.562 -7.899 1.00 94.38 72 PHE A C 1
ATOM 520 O O . PHE A 1 72 ? -10.365 -3.164 -8.822 1.00 94.38 72 PHE A O 1
ATOM 527 N N . VAL A 1 73 ? -10.486 -1.735 -7.099 1.00 95.25 73 VAL A N 1
ATOM 528 C CA . VAL A 1 73 ? -11.892 -1.381 -7.298 1.00 95.25 73 VAL A CA 1
ATOM 529 C C . VAL A 1 73 ? -12.106 0.084 -6.948 1.00 95.25 73 VAL A C 1
ATOM 531 O O . VAL A 1 73 ? -11.685 0.557 -5.892 1.00 95.25 73 VAL A O 1
ATOM 534 N N . LEU A 1 74 ? -12.775 0.808 -7.842 1.00 94.25 74 LEU A N 1
ATOM 535 C CA . LEU A 1 74 ? -13.210 2.179 -7.594 1.00 94.25 74 LEU A CA 1
ATOM 536 C C . LEU A 1 74 ? -14.612 2.131 -6.990 1.00 94.25 74 LEU A C 1
ATOM 538 O O . LEU A 1 74 ? -15.612 2.172 -7.696 1.00 94.25 74 LEU A O 1
ATOM 542 N N . SER A 1 75 ? -14.687 1.955 -5.674 1.00 93.75 75 SER A N 1
ATOM 543 C CA . SER A 1 75 ? -15.951 2.019 -4.935 1.00 93.75 75 SER A CA 1
ATOM 544 C C . SER A 1 75 ? -16.358 3.475 -4.672 1.00 93.75 75 SER A C 1
ATOM 546 O O . SER A 1 75 ? -15.515 4.373 -4.714 1.00 93.75 75 SER A O 1
ATOM 548 N N . SER A 1 76 ? -17.628 3.731 -4.351 1.00 93.31 76 SER A N 1
ATOM 549 C CA . SER A 1 76 ? -18.103 5.089 -4.042 1.00 93.31 76 SER A CA 1
ATOM 550 C C . SER A 1 76 ? -17.284 5.786 -2.937 1.00 93.31 76 SER A C 1
ATOM 552 O O . SER A 1 76 ? -16.901 6.939 -3.134 1.00 93.31 76 SER A O 1
ATOM 554 N N . PRO A 1 77 ? -16.899 5.112 -1.827 1.00 94.00 77 PRO A N 1
ATOM 555 C CA . PRO A 1 77 ? -16.015 5.710 -0.821 1.00 94.00 77 PRO A CA 1
ATOM 556 C C . PRO A 1 77 ? -14.622 6.063 -1.357 1.00 94.00 77 PRO A C 1
ATOM 558 O O . PRO A 1 77 ? -14.010 7.027 -0.905 1.00 94.00 77 PRO A O 1
ATOM 561 N N . VAL A 1 78 ? -14.106 5.293 -2.321 1.00 95.00 78 VAL A N 1
ATOM 562 C CA . VAL A 1 78 ? -12.824 5.599 -2.967 1.00 95.00 78 VAL A CA 1
ATOM 563 C C . VAL A 1 78 ? -12.954 6.842 -3.831 1.00 95.00 78 VAL A C 1
ATOM 565 O O . VAL A 1 78 ? -12.111 7.723 -3.724 1.00 95.00 78 VAL A O 1
ATOM 568 N N . LEU A 1 79 ? -14.009 6.956 -4.640 1.00 94.38 79 LEU A N 1
ATOM 569 C CA . LEU A 1 79 ? -14.235 8.148 -5.460 1.00 94.38 79 LEU A CA 1
ATOM 570 C C . LEU A 1 79 ? -14.345 9.412 -4.599 1.00 94.38 79 LEU A C 1
ATOM 572 O O . LEU A 1 79 ? -13.653 10.385 -4.883 1.00 94.38 79 LEU A O 1
ATOM 576 N N . GLN A 1 80 ? -15.095 9.356 -3.494 1.00 94.31 80 GLN A N 1
ATOM 577 C CA . GLN A 1 80 ? -15.170 10.454 -2.521 1.00 94.31 80 GLN A CA 1
ATOM 578 C C . GLN A 1 80 ? -13.786 10.822 -1.969 1.00 94.31 80 GLN A C 1
ATOM 580 O O . GLN A 1 80 ? -13.408 11.991 -1.959 1.00 94.31 80 GLN A O 1
ATOM 585 N N . LYS A 1 81 ? -12.974 9.830 -1.576 1.00 94.31 81 LYS A N 1
ATOM 586 C CA . LYS A 1 81 ? -11.603 10.082 -1.102 1.00 94.31 81 LYS A CA 1
ATOM 587 C C . LYS A 1 81 ? -10.700 10.694 -2.165 1.00 94.31 81 LYS A C 1
ATOM 589 O O . LYS A 1 81 ? -9.830 11.492 -1.828 1.00 94.31 81 LYS A O 1
ATOM 594 N N . LEU A 1 82 ? -10.860 10.311 -3.426 1.00 94.38 82 LEU A N 1
ATOM 595 C CA . LEU A 1 82 ? -10.078 10.872 -4.525 1.00 94.38 82 LEU A CA 1
ATOM 596 C C . LEU A 1 82 ? -10.488 12.324 -4.806 1.00 94.38 82 LEU A C 1
ATOM 598 O O . LEU A 1 82 ? -9.615 13.170 -4.993 1.00 94.38 82 LEU A O 1
ATOM 602 N N . GLU A 1 83 ? -11.783 12.631 -4.743 1.00 93.81 83 GLU A N 1
ATOM 603 C CA . GLU A 1 83 ? -12.306 13.997 -4.857 1.00 93.81 83 GLU A CA 1
ATOM 604 C C . GLU A 1 83 ? -11.809 14.898 -3.717 1.00 93.81 83 GLU A C 1
ATOM 606 O O . GLU A 1 83 ? -11.294 15.983 -3.977 1.00 93.81 83 GLU A O 1
ATOM 611 N N . GLU A 1 84 ? -11.819 14.413 -2.468 1.00 94.06 84 GLU A N 1
ATOM 612 C CA . GLU A 1 84 ? -11.214 15.105 -1.313 1.00 94.06 84 GLU A CA 1
ATOM 613 C C . GLU A 1 84 ? -9.718 15.417 -1.520 1.00 94.06 84 GLU A C 1
ATOM 615 O O . GLU A 1 84 ? -9.174 16.352 -0.928 1.00 94.06 84 GLU A O 1
ATOM 620 N N . LYS A 1 85 ? -9.022 14.618 -2.338 1.00 92.00 85 LYS A N 1
ATOM 621 C CA . LYS A 1 85 ? -7.610 14.816 -2.701 1.00 92.00 85 LYS A CA 1
ATOM 622 C C . LYS A 1 85 ? -7.417 15.694 -3.937 1.00 92.00 85 LYS A C 1
ATOM 624 O O . LYS A 1 85 ? -6.275 15.879 -4.353 1.00 92.00 85 LYS A O 1
ATOM 629 N N . GLY A 1 86 ? -8.494 16.256 -4.483 1.00 91.06 86 GLY A N 1
ATOM 630 C CA . GLY A 1 86 ? -8.474 17.147 -5.640 1.00 91.06 86 GLY A CA 1
ATOM 631 C C . GLY A 1 86 ? -8.319 16.425 -6.978 1.00 91.06 86 GLY A C 1
ATOM 632 O O . GLY A 1 86 ? -7.911 17.048 -7.954 1.00 91.06 86 GLY A O 1
ATOM 633 N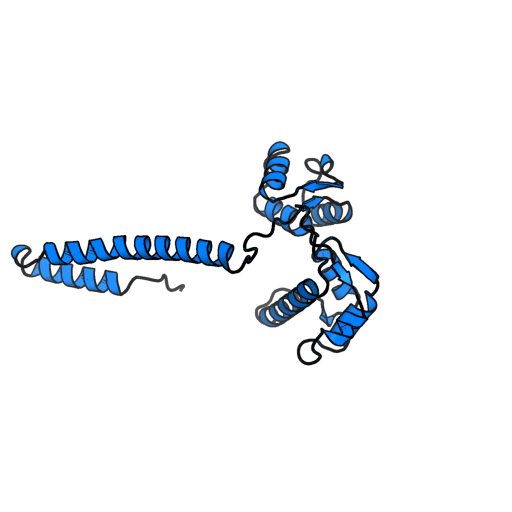 N . ILE A 1 87 ? -8.603 15.120 -7.040 1.00 91.19 87 ILE A N 1
ATOM 634 C CA . ILE A 1 87 ? -8.513 14.346 -8.283 1.00 91.19 87 ILE A CA 1
ATOM 635 C C . ILE A 1 87 ? -9.804 14.520 -9.076 1.00 91.19 87 ILE A C 1
ATOM 637 O O . ILE A 1 87 ? -10.900 14.298 -8.565 1.00 91.19 87 ILE A O 1
ATOM 641 N N . ASN A 1 88 ? -9.673 14.875 -10.354 1.00 89.69 88 ASN A N 1
ATOM 642 C CA . ASN A 1 88 ? -10.820 15.032 -11.239 1.00 89.69 88 ASN A CA 1
ATOM 643 C C . ASN A 1 88 ? -11.447 13.666 -11.581 1.00 89.69 88 ASN A C 1
ATOM 645 O O . ASN A 1 88 ? -10.832 12.833 -12.256 1.00 89.69 88 ASN A O 1
ATOM 649 N N . LEU A 1 89 ? -12.692 13.461 -11.140 1.00 89.19 89 LEU A N 1
ATOM 650 C CA . LEU A 1 89 ? -13.413 12.200 -11.290 1.00 89.19 89 LEU A CA 1
ATOM 651 C C . LEU A 1 89 ? -14.085 12.000 -12.654 1.00 89.19 89 LEU A C 1
ATOM 653 O O . LEU A 1 89 ? -14.401 10.856 -12.981 1.00 89.19 89 LEU A O 1
ATOM 657 N N . GLU A 1 90 ? -14.276 13.046 -13.465 1.00 87.94 90 GLU A N 1
ATOM 658 C CA . GLU A 1 90 ? -15.015 12.983 -14.744 1.00 87.94 90 GLU A CA 1
ATOM 659 C C . GLU A 1 90 ? -14.531 11.834 -15.637 1.00 87.94 90 GLU A C 1
ATOM 661 O O . GLU A 1 90 ? -15.306 11.093 -16.240 1.00 87.94 90 GLU A O 1
ATOM 666 N N . LYS A 1 91 ? -13.213 11.626 -15.654 1.00 86.75 91 LYS A N 1
ATOM 667 C CA . LYS A 1 91 ? -12.565 10.604 -16.474 1.00 86.75 91 LYS A CA 1
ATOM 668 C C . LYS A 1 91 ? -12.723 9.186 -15.924 1.00 86.75 91 LYS A C 1
ATOM 670 O O . LYS A 1 91 ? -12.643 8.250 -16.710 1.00 86.75 91 LYS A O 1
ATOM 675 N N . ILE A 1 92 ? -12.906 9.005 -14.613 1.00 89.31 92 ILE A N 1
ATOM 676 C CA . ILE A 1 92 ? -12.849 7.693 -13.934 1.00 89.31 92 ILE A CA 1
ATOM 677 C C . ILE A 1 92 ? -14.168 7.258 -13.295 1.00 89.31 92 ILE A C 1
ATOM 679 O O . ILE A 1 92 ? -14.289 6.104 -12.897 1.00 89.31 92 ILE A O 1
ATOM 683 N N . ARG A 1 93 ? -15.181 8.127 -13.227 1.00 90.12 93 ARG A N 1
ATOM 684 C CA . ARG A 1 93 ? -16.489 7.806 -12.634 1.00 90.12 93 ARG A CA 1
ATOM 685 C C . ARG A 1 93 ? -17.183 6.630 -13.329 1.00 90.12 93 ARG A C 1
ATOM 687 O O . ARG A 1 93 ? -17.841 5.824 -12.688 1.00 90.12 93 ARG A O 1
ATOM 694 N N . ASN A 1 94 ? -16.952 6.446 -14.628 1.00 90.75 94 ASN A N 1
ATOM 695 C CA . ASN A 1 94 ? -17.457 5.298 -15.400 1.00 90.75 94 ASN A CA 1
ATOM 696 C C . ASN A 1 94 ? -16.783 3.943 -15.070 1.00 90.75 94 ASN A C 1
ATOM 698 O O . ASN A 1 94 ? -17.117 2.908 -15.667 1.00 90.75 94 ASN A O 1
ATOM 702 N N . LEU A 1 95 ? -15.787 3.956 -14.182 1.00 91.00 95 LEU A N 1
ATOM 703 C CA . LEU A 1 95 ? -15.145 2.774 -13.618 1.00 91.00 95 LEU A CA 1
ATOM 704 C C . LEU A 1 95 ? -15.688 2.412 -12.237 1.00 91.00 95 LEU A C 1
ATOM 706 O O . LEU A 1 95 ? -15.225 1.430 -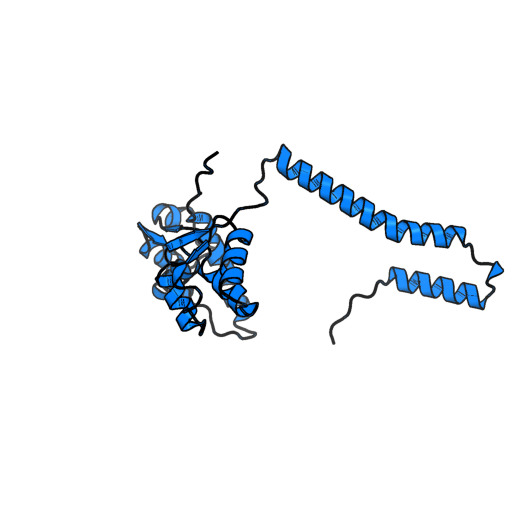11.659 1.00 91.00 95 LEU A O 1
ATOM 710 N N . GLU A 1 96 ? -16.652 3.173 -11.717 1.00 93.38 96 GLU A N 1
ATOM 711 C CA . GLU A 1 96 ? -17.262 2.887 -10.426 1.00 93.38 96 GLU A CA 1
ATOM 712 C C . GLU A 1 96 ? -17.811 1.453 -10.382 1.00 93.38 96 GLU A C 1
ATOM 714 O O . GLU A 1 96 ? -18.475 0.991 -11.311 1.00 93.38 96 GLU A O 1
ATOM 719 N N . GLY A 1 97 ? -17.470 0.720 -9.323 1.00 90.00 97 GLY A N 1
ATOM 720 C CA . GLY A 1 97 ? -17.887 -0.668 -9.114 1.00 90.00 97 GLY A CA 1
ATOM 721 C C . GLY A 1 97 ? -17.169 -1.713 -9.976 1.00 90.00 97 GLY A C 1
ATOM 722 O O . GLY A 1 97 ? -17.336 -2.905 -9.724 1.00 90.00 97 GLY A O 1
ATOM 723 N N . LYS A 1 98 ? -16.338 -1.317 -10.952 1.00 92.62 98 LYS A N 1
ATOM 724 C CA . LYS A 1 98 ? -15.549 -2.269 -11.750 1.00 92.62 98 LYS A CA 1
ATOM 725 C C . LYS A 1 98 ? -14.333 -2.752 -10.965 1.00 92.62 98 LYS A C 1
ATOM 727 O O . LYS A 1 98 ? -13.583 -1.951 -10.407 1.00 92.62 98 LYS A O 1
ATOM 732 N N . GLU A 1 99 ? -14.133 -4.067 -10.958 1.00 92.44 99 GLU A N 1
ATOM 733 C CA . GLU A 1 99 ? -12.973 -4.716 -10.350 1.00 92.44 99 GLU A CA 1
ATOM 734 C C . GLU A 1 99 ? -11.930 -5.068 -11.416 1.00 92.44 99 GLU A C 1
ATOM 736 O O . GLU A 1 99 ? -12.249 -5.594 -12.481 1.00 92.44 99 GLU A O 1
ATOM 741 N N . PHE A 1 100 ? -10.669 -4.776 -11.112 1.00 93.56 100 PHE A N 1
ATOM 742 C CA . PHE A 1 100 ? -9.511 -5.076 -11.947 1.00 93.56 100 PHE A CA 1
ATOM 743 C C . PHE A 1 100 ? -8.617 -6.055 -11.206 1.00 93.56 100 PHE A C 1
ATOM 745 O O . PHE A 1 100 ? -8.310 -5.837 -10.040 1.00 93.56 100 PHE A O 1
ATOM 752 N N . HIS A 1 101 ? -8.159 -7.114 -11.864 1.00 89.31 101 HIS A N 1
ATOM 753 C CA . HIS A 1 101 ? -7.445 -8.203 -11.189 1.00 89.31 101 HIS A CA 1
ATOM 754 C C . HIS A 1 101 ? -5.979 -7.884 -10.880 1.00 89.31 101 HIS A C 1
ATOM 756 O O . HIS A 1 101 ? -5.364 -8.551 -10.048 1.00 89.31 101 HIS A O 1
ATOM 762 N N . ASN A 1 102 ? -5.400 -6.898 -11.567 1.00 90.50 102 ASN A N 1
ATOM 763 C CA . ASN A 1 102 ? -4.004 -6.521 -11.401 1.00 90.50 102 ASN A CA 1
ATOM 764 C C . ASN A 1 102 ? -3.750 -5.052 -11.772 1.00 90.50 102 ASN A C 1
ATOM 766 O O . ASN A 1 102 ? -4.584 -4.367 -12.371 1.00 90.50 102 ASN A O 1
ATOM 770 N N . SER A 1 103 ? -2.549 -4.588 -11.427 1.00 91.06 103 SER A N 1
ATOM 771 C CA . SER A 1 103 ? -2.103 -3.212 -11.642 1.00 91.06 103 SER A CA 1
ATOM 772 C C . SER A 1 103 ? -2.010 -2.835 -13.119 1.00 91.06 103 SER A C 1
ATOM 774 O O . SER A 1 103 ? -2.339 -1.707 -13.473 1.00 91.06 103 SER A O 1
ATOM 776 N N . ALA A 1 104 ? -1.595 -3.761 -13.987 1.00 91.81 104 ALA A N 1
ATOM 777 C CA . ALA A 1 104 ? -1.443 -3.508 -15.416 1.00 91.81 104 ALA A CA 1
ATOM 778 C C . ALA A 1 104 ? -2.797 -3.247 -16.094 1.00 91.81 104 ALA A C 1
ATOM 780 O O . ALA A 1 104 ? -2.938 -2.272 -16.832 1.00 91.81 104 ALA A O 1
ATOM 781 N N . GLN A 1 105 ? -3.808 -4.068 -15.792 1.00 93.62 105 GLN A N 1
ATOM 782 C CA . GLN A 1 105 ? -5.175 -3.897 -16.280 1.00 93.62 105 GLN A CA 1
ATOM 783 C C . GLN A 1 105 ? -5.752 -2.565 -15.797 1.00 93.62 105 GLN A C 1
ATOM 785 O O . GLN A 1 105 ? -6.265 -1.789 -16.602 1.00 93.62 105 GLN A O 1
ATOM 790 N N . PHE A 1 106 ? -5.603 -2.264 -14.504 1.00 94.62 106 PHE A N 1
ATOM 791 C CA . PHE A 1 106 ? -6.104 -1.014 -13.943 1.00 94.62 106 PHE A CA 1
ATOM 792 C C . PHE A 1 106 ? -5.412 0.211 -14.560 1.00 94.62 106 PHE A C 1
ATOM 794 O O . PHE A 1 106 ? -6.078 1.145 -15.006 1.00 94.62 106 PHE A O 1
ATOM 801 N N . ARG A 1 107 ? -4.077 0.180 -14.685 1.00 93.12 107 ARG A N 1
ATOM 802 C CA . ARG A 1 107 ? -3.286 1.246 -15.323 1.00 93.12 107 ARG A CA 1
ATOM 803 C C . ARG A 1 107 ? -3.703 1.453 -16.777 1.00 93.12 107 ARG A C 1
ATOM 805 O O . ARG A 1 107 ? -3.851 2.593 -17.208 1.00 93.12 107 ARG A O 1
ATOM 812 N N . SER A 1 108 ? -3.888 0.366 -17.526 1.00 93.00 108 SER A N 1
ATOM 813 C CA . SER A 1 108 ? -4.322 0.412 -18.924 1.00 93.00 108 SER A CA 1
ATOM 814 C C . SER A 1 108 ? -5.677 1.107 -19.058 1.00 93.00 108 SER A C 1
ATOM 816 O O . SER A 1 108 ? -5.835 2.005 -19.884 1.00 93.00 108 SER A O 1
ATOM 818 N N . GLU A 1 109 ? -6.635 0.768 -18.194 1.00 93.19 109 GLU A N 1
ATOM 819 C CA . GLU A 1 109 ? -7.961 1.383 -18.201 1.00 93.19 109 GLU A CA 1
ATOM 820 C C . GLU A 1 109 ? -7.926 2.870 -17.828 1.00 93.19 109 GLU A C 1
ATOM 822 O O . GLU A 1 109 ? -8.610 3.671 -18.469 1.00 93.19 109 GLU A O 1
ATOM 827 N N . LEU A 1 110 ? -7.096 3.280 -16.868 1.00 93.00 110 LEU A N 1
ATOM 828 C CA . LEU A 1 110 ? -6.905 4.704 -16.576 1.00 93.00 110 LEU A CA 1
ATOM 829 C C . LEU A 1 110 ? -6.304 5.448 -17.777 1.00 93.00 110 LEU A C 1
ATOM 831 O O . LEU A 1 110 ? -6.837 6.476 -18.192 1.00 93.00 110 LEU A O 1
ATOM 835 N N . ASN A 1 111 ? -5.263 4.890 -18.401 1.00 91.81 111 ASN A N 1
ATOM 836 C CA . ASN A 1 111 ? -4.594 5.510 -19.548 1.00 91.81 111 ASN A CA 1
ATOM 837 C C . ASN A 1 111 ? -5.532 5.696 -20.759 1.00 91.81 111 ASN A C 1
ATOM 839 O O . ASN A 1 111 ? -5.389 6.674 -21.490 1.00 91.81 111 ASN A O 1
ATOM 843 N N . LYS A 1 112 ? -6.513 4.802 -20.965 1.00 91.94 112 LYS A N 1
ATOM 844 C CA . LYS A 1 112 ? -7.532 4.936 -22.029 1.00 91.94 112 LYS A CA 1
ATOM 845 C C . LYS A 1 112 ? -8.450 6.148 -21.839 1.00 91.94 112 LYS A C 1
ATOM 847 O O . LYS A 1 112 ? -9.000 6.651 -22.811 1.00 91.94 112 LYS A O 1
ATOM 852 N N . ARG A 1 113 ? -8.641 6.603 -20.598 1.00 88.88 113 ARG A N 1
ATOM 853 C CA . ARG A 1 113 ? -9.547 7.712 -20.235 1.00 88.88 113 ARG A CA 1
ATOM 854 C C . ARG A 1 113 ? -8.847 9.063 -20.188 1.00 88.88 113 ARG A C 1
ATOM 856 O O . ARG A 1 113 ? -9.496 10.106 -20.138 1.00 88.88 113 ARG A O 1
ATOM 863 N N . GLY A 1 114 ? -7.520 9.054 -20.210 1.00 85.88 114 GLY A N 1
ATOM 864 C CA . GLY A 1 114 ? -6.709 10.251 -20.315 1.00 85.88 114 GLY A CA 1
ATOM 865 C C . GLY A 1 114 ? -5.328 10.069 -19.709 1.00 85.88 114 GLY A C 1
ATOM 866 O O . GLY A 1 114 ? -5.019 9.073 -19.060 1.00 85.88 114 GLY A O 1
ATOM 867 N N . LYS A 1 115 ? -4.489 11.084 -19.908 1.00 86.88 115 LYS A N 1
ATOM 868 C CA . LYS A 1 115 ? -3.210 11.192 -19.211 1.00 86.88 115 LYS A CA 1
ATOM 869 C C . LYS A 1 115 ? -3.466 11.727 -17.804 1.00 86.88 115 LYS A C 1
ATOM 871 O O . LYS A 1 115 ? -4.041 12.807 -17.662 1.00 86.88 115 LYS A O 1
ATOM 876 N N . PHE A 1 116 ? -3.042 10.966 -16.802 1.00 88.44 116 PHE A N 1
ATOM 877 C CA . PHE A 1 116 ? -3.006 11.389 -15.406 1.00 88.44 116 PHE A CA 1
ATOM 878 C C . PHE A 1 116 ? -1.548 11.650 -15.005 1.00 88.44 116 PHE A C 1
ATOM 880 O O . PHE A 1 116 ? -0.660 10.908 -15.436 1.00 88.44 116 PHE A O 1
ATOM 887 N N . PRO A 1 117 ? -1.277 12.677 -14.191 1.00 91.81 117 PRO A N 1
ATOM 888 C CA . PRO A 1 117 ? 0.009 12.840 -13.525 1.00 91.81 117 PRO A CA 1
ATOM 889 C C . PRO A 1 117 ? 0.368 11.618 -12.668 1.00 91.81 117 PRO A C 1
ATOM 891 O O . PRO A 1 117 ? -0.500 11.015 -12.037 1.00 91.81 117 PRO A O 1
ATOM 894 N N . GLU A 1 118 ? 1.652 11.260 -12.583 1.00 90.31 118 GLU A N 1
ATOM 895 C CA . GLU A 1 118 ? 2.078 10.068 -11.826 1.00 90.31 118 GLU A CA 1
ATOM 896 C C . GLU A 1 118 ? 1.703 10.123 -10.337 1.00 90.31 118 GLU A C 1
ATOM 898 O O . GLU A 1 118 ? 1.371 9.100 -9.741 1.00 90.31 118 GLU A O 1
ATOM 903 N N . ASN A 1 119 ? 1.696 11.311 -9.729 1.00 90.75 119 ASN A N 1
ATOM 904 C CA . ASN A 1 119 ? 1.252 11.498 -8.347 1.00 90.75 119 ASN A CA 1
ATOM 905 C C . ASN A 1 119 ? -0.247 11.204 -8.170 1.00 90.75 119 ASN A C 1
ATOM 907 O O . ASN A 1 119 ? -0.641 10.623 -7.155 1.00 90.75 119 ASN A O 1
ATOM 911 N N . GLU A 1 120 ? -1.082 11.569 -9.146 1.00 93.38 120 GLU A N 1
ATOM 912 C CA . GLU A 1 120 ? -2.509 11.238 -9.128 1.00 93.38 120 GLU A CA 1
ATOM 913 C C . GLU A 1 120 ? -2.700 9.740 -9.311 1.00 93.38 120 GLU A C 1
ATOM 915 O O . GLU A 1 120 ? -3.450 9.130 -8.556 1.00 93.38 120 GLU A O 1
ATOM 920 N N . ILE A 1 121 ? -1.964 9.120 -10.237 1.00 92.50 121 ILE A N 1
ATOM 921 C CA . ILE A 1 121 ? -2.069 7.677 -10.460 1.00 92.50 121 ILE A CA 1
ATOM 922 C C . ILE A 1 121 ? -1.663 6.910 -9.209 1.00 92.50 121 ILE A C 1
ATOM 924 O O . ILE A 1 121 ? -2.389 6.015 -8.788 1.00 92.50 121 ILE A O 1
ATOM 928 N N . PHE A 1 122 ? -0.556 7.285 -8.570 1.00 93.00 122 PHE A N 1
ATOM 929 C CA . PHE A 1 122 ? -0.156 6.696 -7.297 1.00 93.00 122 PHE A CA 1
ATOM 930 C C . PHE A 1 122 ? -1.276 6.791 -6.251 1.00 93.00 122 PHE A C 1
ATOM 932 O O . PHE A 1 122 ? -1.596 5.805 -5.589 1.00 93.00 122 PHE A O 1
ATOM 939 N N . THR A 1 123 ? -1.916 7.957 -6.148 1.00 93.81 123 THR A N 1
ATOM 940 C CA . THR A 1 123 ? -3.016 8.198 -5.205 1.00 93.81 123 THR A CA 1
ATOM 941 C C . THR A 1 123 ? -4.239 7.336 -5.539 1.00 93.81 123 THR A C 1
ATOM 943 O O . THR A 1 123 ? -4.770 6.661 -4.659 1.00 93.81 123 THR A O 1
ATOM 946 N N . ILE A 1 124 ? -4.642 7.274 -6.812 1.00 94.62 124 ILE A N 1
ATOM 947 C CA . ILE A 1 124 ? -5.736 6.419 -7.297 1.00 94.62 124 ILE A CA 1
ATOM 948 C C . ILE A 1 124 ? -5.467 4.954 -6.943 1.00 94.62 124 ILE A C 1
ATOM 950 O O . ILE A 1 124 ? -6.329 4.293 -6.368 1.00 94.62 124 ILE A O 1
ATOM 954 N N . PHE A 1 125 ? -4.265 4.454 -7.232 1.00 94.50 125 PHE A N 1
ATOM 955 C CA . PHE A 1 125 ? -3.862 3.086 -6.908 1.00 94.50 125 PHE A CA 1
ATOM 956 C C . PHE A 1 125 ? -3.922 2.808 -5.408 1.00 94.50 125 PHE A C 1
ATOM 958 O O . PHE A 1 125 ? -4.496 1.802 -4.997 1.00 94.50 125 PHE A O 1
ATOM 965 N N . GLN A 1 126 ? -3.373 3.713 -4.597 1.00 93.06 126 GLN A N 1
ATOM 966 C CA . GLN A 1 126 ? -3.321 3.568 -3.147 1.00 93.06 126 GLN A CA 1
ATOM 967 C C . GLN A 1 126 ? -4.721 3.434 -2.526 1.00 93.06 126 GLN A C 1
ATOM 969 O O . GLN A 1 126 ? -4.910 2.633 -1.611 1.00 93.06 126 GLN A O 1
ATOM 974 N N . TYR A 1 127 ? -5.699 4.214 -2.996 1.00 95.06 127 TYR A N 1
ATOM 975 C CA . TYR A 1 127 ? -7.058 4.174 -2.448 1.00 95.06 127 TYR A CA 1
ATOM 976 C C . TYR A 1 127 ? -7.927 3.069 -3.061 1.00 95.06 127 TYR A C 1
ATOM 978 O O . TYR A 1 127 ? -8.781 2.532 -2.357 1.00 95.06 127 TYR A O 1
ATOM 986 N N . ALA A 1 128 ? -7.699 2.701 -4.326 1.00 95.56 128 ALA A N 1
ATOM 987 C CA . ALA A 1 128 ? -8.468 1.672 -5.031 1.00 95.56 128 ALA A CA 1
ATOM 988 C C . ALA A 1 128 ? -8.036 0.232 -4.703 1.00 95.56 128 ALA A C 1
ATOM 990 O O . ALA A 1 128 ? -8.767 -0.708 -5.019 1.00 95.56 128 ALA A O 1
ATOM 991 N N . GLU A 1 129 ? -6.867 0.033 -4.090 1.00 94.44 129 GLU A N 1
ATOM 992 C CA . GLU A 1 129 ? -6.358 -1.290 -3.718 1.00 94.44 129 GLU A CA 1
ATOM 993 C C . GLU A 1 129 ? -7.370 -2.056 -2.842 1.00 94.44 129 GLU A C 1
ATOM 995 O O . GLU A 1 129 ? -7.783 -1.583 -1.777 1.00 94.44 129 GLU A O 1
ATOM 1000 N N . LYS A 1 130 ? -7.777 -3.248 -3.290 1.00 93.06 130 LYS A N 1
ATOM 1001 C CA . LYS A 1 130 ? -8.721 -4.130 -2.595 1.00 93.06 130 LYS A CA 1
ATOM 1002 C C . LYS A 1 130 ? -7.946 -5.198 -1.833 1.00 93.06 130 LYS A C 1
ATOM 1004 O O . LYS A 1 130 ? -7.326 -6.063 -2.457 1.00 93.06 130 LYS A O 1
ATOM 1009 N N . ASP A 1 131 ? -8.054 -5.199 -0.506 1.00 87.94 131 ASP A N 1
ATOM 1010 C CA . ASP A 1 131 ? -7.362 -6.174 0.360 1.00 87.94 131 ASP A CA 1
ATOM 1011 C C . ASP A 1 131 ? -8.320 -6.892 1.329 1.00 87.94 131 ASP A C 1
ATOM 1013 O O . ASP A 1 131 ? -8.077 -8.041 1.658 1.00 87.94 131 ASP A O 1
ATOM 1017 N N . SER A 1 132 ? -9.479 -6.293 1.644 1.00 91.56 132 SER A N 1
ATOM 1018 C CA . SER A 1 132 ? -10.584 -6.880 2.430 1.00 91.56 132 SER A CA 1
ATOM 1019 C C . SER A 1 132 ? -10.197 -7.421 3.819 1.00 91.56 132 SER A C 1
ATOM 1021 O O . SER A 1 132 ? -9.468 -8.396 3.970 1.00 91.56 132 SER A O 1
ATOM 1023 N N . PHE A 1 133 ? -10.767 -6.831 4.864 1.00 94.38 133 PHE A N 1
ATOM 1024 C CA . PHE A 1 133 ? -10.502 -7.153 6.264 1.00 94.38 133 PHE A CA 1
ATOM 1025 C C . PHE A 1 133 ? -11.811 -7.417 6.995 1.00 94.38 133 PHE A C 1
ATOM 1027 O O . PHE A 1 133 ? -12.769 -6.664 6.819 1.00 94.38 133 PHE A O 1
ATOM 1034 N N . VAL A 1 134 ? -11.840 -8.454 7.830 1.00 94.94 134 VAL A N 1
ATOM 1035 C CA . VAL A 1 134 ? -12.968 -8.760 8.720 1.00 94.94 134 VAL A CA 1
ATOM 1036 C C . VAL A 1 134 ? -12.428 -8.785 10.137 1.00 94.94 134 VAL A C 1
ATOM 1038 O O . VAL A 1 134 ? -11.525 -9.561 10.444 1.00 94.94 134 VAL A O 1
ATOM 1041 N N . ILE A 1 135 ? -12.947 -7.908 10.991 1.00 95.19 135 ILE A N 1
ATOM 1042 C CA . ILE A 1 135 ? -12.432 -7.779 12.352 1.00 95.19 135 ILE A CA 1
ATOM 1043 C C . ILE A 1 135 ? -13.117 -8.781 13.278 1.00 95.19 135 ILE A C 1
ATOM 1045 O O . ILE A 1 135 ? -14.337 -8.771 13.443 1.00 95.19 135 ILE A O 1
ATOM 1049 N N . ASP A 1 136 ? -12.309 -9.603 13.940 1.00 92.69 136 ASP A N 1
ATOM 1050 C CA . ASP A 1 136 ? -12.750 -10.574 14.936 1.00 92.69 136 ASP A CA 1
ATOM 1051 C C . ASP A 1 136 ? -12.157 -10.223 16.309 1.00 92.69 136 ASP A C 1
ATOM 1053 O O . ASP A 1 136 ? -10.945 -10.095 16.471 1.00 92.69 136 ASP A O 1
ATOM 1057 N N . SER A 1 137 ? -13.012 -10.045 17.314 1.00 91.44 137 SER A N 1
ATOM 1058 C CA . SER A 1 137 ? -12.596 -9.681 18.667 1.00 91.44 137 SER A CA 1
ATOM 1059 C C . SER A 1 137 ? -11.907 -10.841 19.383 1.00 91.44 137 SER A C 1
ATOM 1061 O O . SER A 1 137 ? -11.066 -10.595 20.250 1.00 91.44 137 SER A O 1
ATOM 1063 N N . THR A 1 138 ? -12.213 -12.088 19.007 1.00 90.62 138 THR A N 1
ATOM 1064 C CA . THR A 1 138 ? -11.578 -13.287 19.563 1.00 90.62 138 THR A CA 1
ATOM 1065 C C . THR A 1 138 ? -10.133 -13.395 19.085 1.00 90.62 138 THR A C 1
ATOM 1067 O O . THR A 1 138 ? -9.222 -13.487 19.909 1.00 90.62 138 THR A O 1
ATOM 1070 N N . ALA A 1 139 ? -9.904 -13.252 17.776 1.00 88.75 139 ALA A N 1
ATOM 1071 C CA . ALA A 1 139 ? -8.566 -13.145 17.201 1.00 88.75 139 ALA A CA 1
ATOM 1072 C C . ALA A 1 139 ? -7.828 -11.911 17.745 1.00 88.75 139 ALA A C 1
ATOM 1074 O O . ALA A 1 139 ? -6.667 -12.008 18.123 1.00 88.75 139 ALA A O 1
ATOM 1075 N N . ALA A 1 140 ? -8.509 -10.769 17.913 1.00 87.94 140 ALA A N 1
ATOM 1076 C CA . ALA A 1 140 ? -7.906 -9.584 18.526 1.00 87.94 140 ALA A CA 1
ATOM 1077 C C . ALA A 1 140 ? -7.453 -9.815 19.978 1.00 87.94 140 ALA A C 1
ATOM 1079 O O . ALA A 1 140 ? -6.463 -9.237 20.408 1.00 87.94 140 ALA A O 1
ATOM 1080 N N . ALA A 1 141 ? -8.178 -10.618 20.760 1.00 87.50 141 ALA A N 1
ATOM 1081 C CA . ALA A 1 141 ? -7.799 -10.930 22.137 1.00 87.50 141 ALA A CA 1
ATOM 1082 C C . ALA A 1 141 ? -6.638 -11.930 22.223 1.00 87.50 141 ALA A C 1
ATOM 1084 O O . ALA A 1 141 ? -5.871 -11.876 23.180 1.00 87.50 141 ALA A O 1
ATOM 1085 N N . LYS A 1 142 ? -6.537 -12.836 21.248 1.00 90.75 142 LYS A N 1
ATOM 1086 C CA . LYS A 1 142 ? -5.555 -13.921 21.225 1.00 90.75 142 LYS A CA 1
ATOM 1087 C C . LYS A 1 142 ? -4.238 -13.526 20.554 1.00 90.75 142 LYS A C 1
ATOM 1089 O O . LYS A 1 142 ? -3.176 -13.846 21.075 1.00 90.75 142 LYS A O 1
ATOM 1094 N N . ASP A 1 143 ? -4.316 -12.854 19.408 1.00 89.69 143 ASP A N 1
ATOM 1095 C CA . ASP A 1 143 ? -3.188 -12.678 18.487 1.00 89.69 143 ASP A CA 1
ATOM 1096 C C . ASP A 1 143 ? -2.546 -11.278 18.579 1.00 89.69 143 ASP A C 1
ATOM 1098 O O . ASP A 1 143 ? -1.482 -11.045 18.003 1.00 89.69 143 ASP A O 1
ATOM 1102 N N . LEU A 1 144 ? -3.157 -10.330 19.308 1.00 90.88 144 LEU A N 1
ATOM 1103 C CA . LEU A 1 144 ? -2.561 -9.014 19.570 1.00 90.88 144 LEU A CA 1
ATOM 1104 C C . LEU A 1 144 ? -1.760 -9.021 20.871 1.00 90.88 144 LEU A C 1
ATOM 1106 O O . LEU A 1 144 ? -2.326 -9.051 21.961 1.00 90.88 144 LEU A O 1
ATOM 1110 N N . ASP A 1 145 ? -0.439 -8.913 20.738 1.00 91.25 145 ASP A N 1
ATOM 1111 C CA . ASP A 1 145 ? 0.491 -8.876 21.867 1.00 91.25 145 ASP A CA 1
ATOM 1112 C C . ASP A 1 145 ? 0.347 -7.572 22.692 1.00 91.25 145 ASP A C 1
ATOM 1114 O O . ASP A 1 145 ? 0.618 -6.478 22.171 1.00 91.25 145 ASP A O 1
ATOM 1118 N N . PRO A 1 146 ? -0.018 -7.651 23.988 1.00 89.00 146 PRO A N 1
ATOM 1119 C CA . PRO A 1 146 ? -0.094 -6.494 24.883 1.00 89.00 146 PRO A CA 1
ATOM 1120 C C . PRO A 1 146 ? 1.237 -5.752 25.087 1.00 89.00 146 PRO A C 1
ATOM 1122 O O . PRO A 1 146 ? 1.230 -4.590 25.491 1.00 89.00 146 PRO A O 1
ATOM 1125 N N . LEU A 1 147 ? 2.383 -6.384 24.811 1.00 88.50 147 LEU A N 1
ATOM 1126 C CA . LEU A 1 147 ? 3.690 -5.720 24.833 1.00 88.50 147 LEU A CA 1
ATOM 1127 C C . LEU A 1 147 ? 3.877 -4.798 23.623 1.00 88.50 147 LEU A C 1
ATOM 1129 O O . LEU A 1 147 ? 4.585 -3.790 23.699 1.00 88.50 147 LEU A O 1
ATOM 1133 N N . PHE A 1 148 ? 3.233 -5.124 22.500 1.00 89.25 148 PHE A N 1
ATOM 1134 C CA . PHE A 1 148 ? 3.365 -4.370 21.260 1.00 89.25 148 PHE A CA 1
ATOM 1135 C C . PHE A 1 148 ? 2.261 -3.324 21.075 1.00 89.25 148 PHE A C 1
ATOM 1137 O O . PHE A 1 148 ? 2.537 -2.244 20.538 1.00 89.25 148 PHE A O 1
ATOM 1144 N N . PHE A 1 149 ? 1.041 -3.597 21.544 1.00 92.88 149 PHE A N 1
ATOM 1145 C CA . PHE A 1 149 ? -0.130 -2.721 21.426 1.00 92.88 149 PHE A CA 1
ATOM 1146 C C . PHE A 1 149 ? -0.582 -2.189 22.787 1.00 92.88 149 PHE A C 1
ATOM 1148 O O . PHE A 1 149 ? -0.644 -2.925 23.764 1.00 92.88 149 PHE A O 1
ATOM 1155 N N . SER A 1 150 ? -0.966 -0.909 22.860 1.00 92.38 150 SER A N 1
ATOM 1156 C CA . SER A 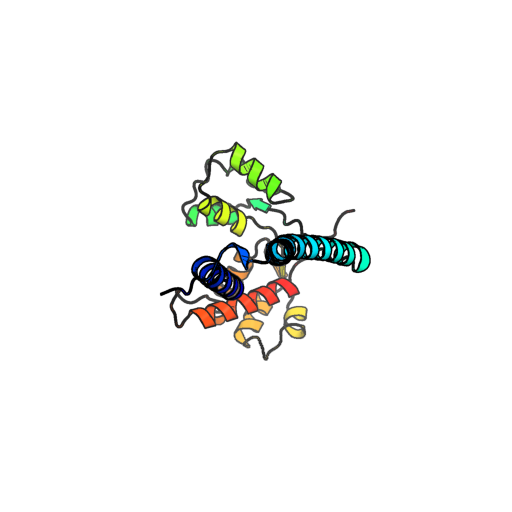1 150 ? -1.548 -0.381 24.102 1.00 92.38 150 SER A CA 1
ATOM 1157 C C . SER A 1 150 ? -2.959 -0.944 24.345 1.00 92.38 150 SER A C 1
ATOM 1159 O O . SER A 1 150 ? -3.659 -1.268 23.381 1.00 92.38 150 SER A O 1
ATOM 1161 N N . PRO A 1 151 ? -3.450 -0.973 25.600 1.00 92.56 151 PRO A N 1
ATOM 1162 C CA . PRO A 1 151 ? -4.808 -1.435 25.900 1.00 92.56 151 PRO A CA 1
ATOM 1163 C C . PRO A 1 151 ? -5.890 -0.696 25.101 1.00 92.56 151 PRO A C 1
ATOM 1165 O O . PRO A 1 151 ? -6.802 -1.317 24.565 1.00 92.56 151 PRO A O 1
ATOM 1168 N N . SER A 1 152 ? -5.738 0.622 24.926 1.00 93.69 152 SER A N 1
ATOM 1169 C CA . SER A 1 152 ? -6.625 1.441 24.089 1.00 93.69 152 SER A CA 1
ATOM 1170 C C . SER A 1 152 ? -6.585 1.061 22.606 1.00 93.69 152 SER A C 1
ATOM 1172 O O . SER A 1 152 ? -7.605 1.130 21.925 1.00 93.69 152 SER A O 1
ATOM 1174 N N . GLN A 1 153 ? -5.425 0.636 22.094 1.00 94.25 153 GLN A N 1
ATOM 1175 C CA . GLN A 1 153 ? -5.294 0.178 20.714 1.00 94.25 153 GLN A CA 1
ATOM 1176 C C . GLN A 1 153 ? -6.001 -1.156 20.503 1.00 94.25 153 GLN A C 1
ATOM 1178 O O . GLN A 1 153 ? -6.724 -1.298 19.520 1.00 94.25 153 GLN A O 1
ATOM 1183 N N . ILE A 1 154 ? -5.820 -2.098 21.432 1.00 93.81 154 ILE A N 1
ATOM 1184 C CA . ILE A 1 154 ? -6.481 -3.407 21.396 1.00 93.81 154 ILE A CA 1
ATOM 1185 C C . ILE A 1 154 ? -7.995 -3.231 21.528 1.00 93.81 154 ILE A C 1
ATOM 1187 O O . ILE A 1 154 ? -8.748 -3.819 20.754 1.00 93.81 154 ILE A O 1
ATOM 1191 N N . GLN A 1 155 ? -8.448 -2.388 22.461 1.00 94.38 155 GLN A N 1
ATOM 1192 C CA . GLN A 1 155 ? -9.873 -2.127 22.647 1.00 94.38 155 GLN A CA 1
ATOM 1193 C C . GLN A 1 155 ? -10.498 -1.519 21.388 1.00 94.38 155 GLN A C 1
ATOM 1195 O O . GLN A 1 155 ? -11.525 -2.005 20.930 1.00 94.38 155 GLN A O 1
ATOM 1200 N N . ALA A 1 156 ? -9.832 -0.547 20.756 1.00 95.50 156 ALA A N 1
ATOM 1201 C CA . ALA A 1 156 ? -10.305 0.036 19.503 1.00 95.50 156 ALA A CA 1
ATOM 1202 C C . ALA A 1 156 ? -10.474 -1.002 18.379 1.00 95.50 156 ALA A C 1
ATOM 1204 O O . ALA A 1 156 ? -11.400 -0.879 17.583 1.00 95.50 156 AL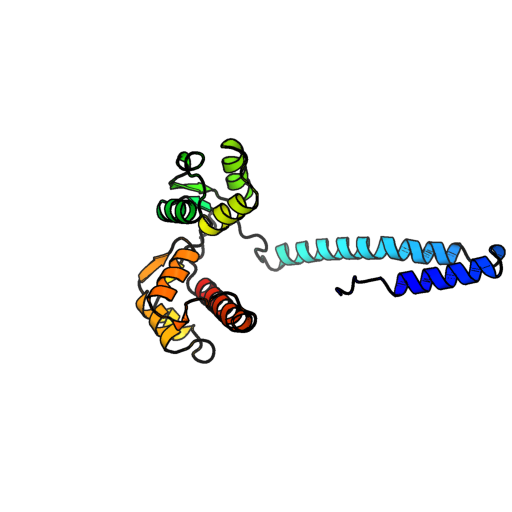A A O 1
ATOM 1205 N N . VAL A 1 157 ? -9.611 -2.025 18.311 1.00 95.25 157 VAL A N 1
ATOM 1206 C CA . VAL A 1 157 ? -9.772 -3.140 17.360 1.00 95.25 157 VAL A CA 1
ATOM 1207 C C . VAL A 1 157 ? -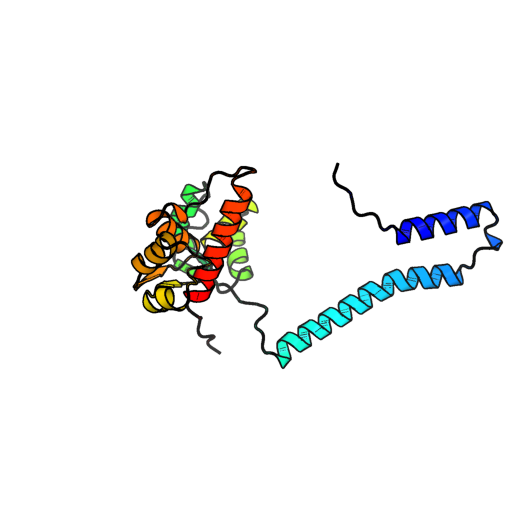10.972 -4.006 17.750 1.00 95.25 157 VAL A C 1
ATOM 1209 O O . VAL A 1 157 ? -11.805 -4.306 16.899 1.00 95.25 157 VAL A O 1
ATOM 1212 N N . LYS A 1 158 ? -11.109 -4.369 19.032 1.00 94.56 158 LYS A N 1
ATOM 1213 C CA . LYS A 1 158 ? -12.245 -5.164 19.533 1.00 94.56 158 LYS A CA 1
ATOM 1214 C C . LYS A 1 158 ? -13.592 -4.480 19.276 1.00 94.56 158 LYS A C 1
ATOM 1216 O O . LYS A 1 158 ? -14.538 -5.148 18.876 1.00 94.56 158 LYS A O 1
ATOM 1221 N N . ASP A 1 159 ? -13.662 -3.158 19.401 1.00 95.12 159 ASP A N 1
ATOM 1222 C CA . ASP A 1 159 ? -14.871 -2.362 19.140 1.00 95.12 159 ASP A CA 1
ATOM 1223 C C . ASP A 1 159 ? -15.296 -2.340 17.660 1.00 95.12 159 ASP A C 1
ATOM 1225 O O . ASP A 1 159 ? -16.383 -1.861 17.321 1.00 95.12 159 ASP A O 1
ATOM 1229 N N . LEU A 1 160 ? -14.432 -2.802 16.753 1.00 95.81 160 LEU A N 1
ATOM 1230 C CA . LEU A 1 160 ? -14.736 -2.951 15.332 1.00 95.81 160 LEU A CA 1
ATOM 1231 C C . LEU A 1 160 ? -15.188 -4.374 14.977 1.00 95.81 160 LEU A C 1
ATOM 1233 O O . LEU A 1 160 ? -15.330 -4.665 13.793 1.00 95.81 160 LEU A O 1
ATOM 1237 N N . HIS A 1 161 ? -15.440 -5.237 15.966 1.00 95.38 161 HIS A N 1
ATOM 1238 C CA . HIS A 1 161 ? -15.894 -6.611 15.754 1.00 95.38 161 HIS A CA 1
ATOM 1239 C C . HIS A 1 161 ? -17.052 -6.717 14.752 1.00 95.38 161 HIS A C 1
ATOM 1241 O O . HIS A 1 161 ? -18.011 -5.946 14.800 1.00 95.38 161 HIS A O 1
ATOM 1247 N N . GLY A 1 162 ? -16.946 -7.677 13.834 1.00 91.94 162 GLY A N 1
ATOM 1248 C CA . GLY A 1 162 ? -17.950 -7.954 12.808 1.00 91.94 162 GLY A CA 1
ATOM 1249 C C . GLY A 1 162 ? -17.969 -6.952 11.651 1.00 91.94 162 GLY A C 1
ATOM 1250 O O . GLY A 1 162 ? -18.671 -7.179 10.667 1.00 91.94 162 GLY A O 1
ATOM 1251 N N . LYS A 1 163 ? -17.194 -5.860 11.712 1.00 95.56 163 LYS A N 1
ATOM 1252 C CA . LYS A 1 163 ? -17.098 -4.907 10.602 1.00 95.56 163 LYS A CA 1
ATOM 1253 C C . LYS A 1 163 ? -16.187 -5.429 9.499 1.00 95.56 163 LYS A C 1
ATOM 1255 O O . LYS A 1 163 ? -15.160 -6.063 9.753 1.00 95.56 163 LYS A O 1
ATOM 1260 N N . ILE A 1 164 ? -16.566 -5.088 8.272 1.00 94.38 164 ILE A N 1
ATOM 1261 C CA . ILE A 1 164 ? -15.852 -5.441 7.050 1.00 94.38 164 ILE A CA 1
ATOM 1262 C C . ILE A 1 164 ? -15.297 -4.163 6.426 1.00 94.38 164 ILE A C 1
ATOM 1264 O O . ILE A 1 164 ? -16.027 -3.190 6.238 1.00 94.38 164 ILE A O 1
ATOM 1268 N N . PHE A 1 165 ? -14.014 -4.176 6.079 1.00 95.56 165 PHE A N 1
ATOM 1269 C CA . PHE A 1 165 ? -13.331 -3.061 5.426 1.00 95.56 165 PHE A CA 1
ATOM 1270 C C . PHE A 1 165 ? -12.727 -3.539 4.116 1.00 95.56 165 PHE A C 1
ATOM 1272 O O . PHE A 1 165 ? -11.904 -4.445 4.115 1.00 95.56 165 PHE A O 1
ATOM 1279 N N . VAL A 1 166 ? -13.111 -2.947 2.989 1.00 93.50 166 VAL A N 1
ATOM 1280 C CA . VAL A 1 166 ? -12.638 -3.391 1.667 1.00 93.50 166 VAL A CA 1
ATOM 1281 C C . VAL A 1 166 ? -11.222 -2.878 1.392 1.00 93.50 166 VAL A C 1
ATOM 1283 O O . VAL A 1 166 ? -10.394 -3.593 0.816 1.00 93.50 166 VAL A O 1
ATOM 1286 N N . HIS A 1 167 ? -10.936 -1.664 1.861 1.00 94.94 167 HIS A N 1
ATOM 1287 C CA . HIS A 1 167 ? -9.678 -0.961 1.641 1.00 94.94 167 HIS A CA 1
ATOM 1288 C C . HIS A 1 167 ? -8.941 -0.701 2.962 1.00 94.94 167 HIS A C 1
ATOM 1290 O O . HIS A 1 167 ? -9.563 -0.399 3.981 1.00 94.94 167 HIS A O 1
ATOM 1296 N N . LYS A 1 168 ? -7.601 -0.743 2.933 1.00 94.12 168 LYS A N 1
ATOM 1297 C CA . LYS A 1 168 ? -6.734 -0.495 4.107 1.00 94.12 168 LYS A CA 1
ATOM 1298 C C . LYS A 1 168 ? -7.051 0.828 4.802 1.00 94.12 168 LYS A C 1
ATOM 1300 O O . LYS A 1 168 ? -7.198 0.883 6.019 1.00 94.12 168 LYS A O 1
ATOM 1305 N N . TRP A 1 169 ? -7.226 1.886 4.011 1.00 94.81 169 TRP A N 1
ATOM 1306 C CA . TRP A 1 169 ? -7.495 3.224 4.530 1.00 94.81 169 TRP A CA 1
ATOM 1307 C C . TRP A 1 169 ? -8.817 3.310 5.311 1.00 94.81 169 TRP A C 1
ATOM 1309 O O . TRP A 1 169 ? -8.894 4.086 6.257 1.00 94.81 169 TRP A O 1
ATOM 1319 N N . GLN A 1 170 ? -9.829 2.496 4.978 1.00 95.88 170 GLN A N 1
ATOM 1320 C CA . GLN A 1 170 ? -11.103 2.482 5.709 1.00 95.88 170 GLN A CA 1
ATOM 1321 C C . GLN A 1 170 ? -10.921 1.920 7.120 1.00 95.88 170 GLN A C 1
ATOM 1323 O O . GLN A 1 170 ? -11.470 2.455 8.082 1.00 95.88 170 GLN A O 1
ATOM 1328 N N . LEU A 1 171 ? -10.124 0.856 7.247 1.00 95.94 171 LEU A N 1
ATOM 1329 C CA . LEU A 1 171 ? -9.772 0.287 8.543 1.00 95.94 171 LEU A CA 1
ATOM 1330 C C . LEU A 1 171 ? -8.927 1.275 9.357 1.00 95.94 171 LEU A C 1
ATOM 1332 O O . LEU A 1 171 ? -9.201 1.497 10.532 1.00 95.94 171 LEU A O 1
ATOM 1336 N N . ASP A 1 172 ? -7.952 1.925 8.724 1.00 95.50 172 ASP A N 1
ATOM 1337 C CA . ASP A 1 172 ? -7.138 2.959 9.366 1.00 95.50 172 ASP A CA 1
ATOM 1338 C C . ASP A 1 172 ? -7.965 4.125 9.913 1.00 95.50 172 ASP A C 1
ATOM 1340 O O . ASP A 1 172 ? -7.716 4.587 11.029 1.00 95.50 172 ASP A O 1
ATOM 1344 N N . GLU A 1 173 ? -8.935 4.612 9.139 1.00 95.00 173 GLU A N 1
ATOM 1345 C CA . GLU A 1 173 ? -9.839 5.679 9.565 1.00 95.00 173 GLU A CA 1
ATOM 1346 C C . GLU A 1 173 ? -10.752 5.210 10.701 1.00 95.00 173 GLU A C 1
ATOM 1348 O O . GLU A 1 173 ? -10.893 5.922 11.695 1.00 95.00 173 GLU A O 1
ATOM 1353 N N . ALA A 1 174 ? -11.295 3.993 10.623 1.00 96.06 174 ALA A N 1
ATOM 1354 C CA . ALA A 1 174 ? -12.117 3.426 11.689 1.00 96.06 174 ALA A CA 1
ATOM 1355 C C . ALA A 1 174 ? -11.335 3.259 13.003 1.00 96.06 174 ALA A C 1
ATOM 1357 O O . ALA A 1 174 ? -11.831 3.621 14.070 1.00 96.06 174 ALA A O 1
ATOM 1358 N N . LEU A 1 175 ? -10.091 2.774 12.940 1.00 95.56 175 LEU A N 1
ATOM 1359 C CA . LEU A 1 175 ? -9.206 2.667 14.104 1.00 95.56 175 LEU A CA 1
ATOM 1360 C C . LEU A 1 175 ? -8.879 4.043 14.690 1.00 95.56 175 LEU A C 1
ATOM 1362 O O . LEU A 1 175 ? -8.930 4.229 15.906 1.00 95.56 175 LEU A O 1
ATOM 1366 N N . ALA A 1 176 ? -8.576 5.016 13.828 1.00 94.94 176 ALA A N 1
ATOM 1367 C CA . ALA A 1 176 ? -8.289 6.389 14.225 1.00 94.94 176 ALA A CA 1
ATOM 1368 C C . ALA A 1 176 ? -9.504 7.094 14.849 1.00 94.94 176 ALA A C 1
ATOM 1370 O O . ALA A 1 176 ? -9.329 7.918 15.742 1.00 94.94 176 ALA A O 1
ATOM 1371 N N . GLN A 1 177 ? -10.725 6.780 14.411 1.00 94.94 177 GLN A N 1
ATOM 1372 C CA . GLN A 1 177 ? -11.956 7.286 15.026 1.00 94.94 177 GLN A CA 1
ATOM 1373 C C . GLN A 1 177 ? -12.207 6.670 16.405 1.00 94.94 177 GLN A C 1
ATOM 1375 O O . GLN A 1 177 ? -12.716 7.351 17.289 1.00 94.94 177 GLN A O 1
ATOM 1380 N N . LYS A 1 178 ? -11.848 5.395 16.598 1.00 94.19 178 LYS A N 1
ATOM 1381 C CA . LYS A 1 178 ? -12.031 4.687 17.872 1.00 94.19 178 LYS A CA 1
ATOM 1382 C C . LYS A 1 178 ? -11.009 5.069 18.935 1.00 94.19 178 LYS A C 1
ATOM 1384 O O . LYS A 1 178 ? -11.346 5.067 20.112 1.00 94.19 178 LYS A O 1
ATOM 1389 N N . SER A 1 179 ? -9.776 5.388 18.544 1.00 93.88 179 SER A N 1
ATOM 1390 C CA . SER A 1 179 ? -8.759 5.830 19.495 1.00 93.88 179 SER A CA 1
ATOM 1391 C C . SER A 1 179 ? -7.751 6.792 18.878 1.00 93.88 179 SER A C 1
ATOM 1393 O O . SER A 1 179 ? -7.153 6.525 17.832 1.00 93.88 179 SER A O 1
ATOM 1395 N N . ASP A 1 180 ? -7.450 7.866 19.610 1.00 92.50 180 ASP A N 1
ATOM 1396 C CA . ASP A 1 180 ? -6.391 8.817 19.265 1.00 92.50 180 ASP A CA 1
ATOM 1397 C C . ASP A 1 180 ? -5.009 8.159 19.187 1.00 92.50 180 ASP A C 1
ATOM 1399 O O . ASP A 1 180 ? -4.142 8.619 18.444 1.00 92.50 180 ASP A O 1
ATOM 1403 N N . SER A 1 181 ? -4.803 7.032 19.879 1.00 90.69 181 SER A N 1
ATOM 1404 C CA . SER A 1 181 ? -3.555 6.265 19.809 1.00 90.69 181 SER A CA 1
ATOM 1405 C C . SER A 1 181 ? -3.287 5.658 18.430 1.00 90.69 181 SER A C 1
ATOM 1407 O O . SER A 1 181 ? -2.182 5.176 18.190 1.00 90.69 181 SER A O 1
ATOM 1409 N N . TRP A 1 182 ? -4.288 5.623 17.547 1.00 93.69 182 TRP A N 1
ATOM 1410 C CA . TRP A 1 182 ? -4.157 5.177 16.162 1.00 93.69 182 TRP A CA 1
ATOM 1411 C C . TRP A 1 182 ? -3.987 6.330 15.171 1.00 93.69 182 TRP A C 1
ATOM 1413 O O . TRP A 1 182 ? -3.688 6.072 14.002 1.00 93.69 182 TRP A O 1
ATOM 1423 N N . LYS A 1 183 ? -4.139 7.591 15.597 1.00 93.62 183 LYS A N 1
ATOM 1424 C CA . LYS A 1 183 ? -3.979 8.760 14.726 1.00 93.62 183 LYS A CA 1
ATOM 1425 C C . LYS A 1 183 ? -2.502 9.035 14.461 1.00 93.62 183 LYS A C 1
ATOM 1427 O O . LYS A 1 183 ? -1.675 9.078 15.370 1.00 93.62 183 LYS A O 1
ATOM 1432 N N . LEU A 1 184 ? -2.167 9.266 13.194 1.00 90.94 184 LEU A N 1
ATOM 1433 C CA . LEU A 1 184 ? -0.842 9.761 12.833 1.00 90.94 184 LEU A CA 1
ATOM 1434 C C . LEU A 1 184 ? -0.714 11.222 13.265 1.00 90.94 184 LEU A C 1
ATOM 1436 O O . LEU A 1 184 ? -1.624 12.025 13.070 1.00 90.94 184 LEU A O 1
ATOM 1440 N N . LYS A 1 185 ? 0.443 11.575 13.819 1.00 90.94 185 LYS A N 1
ATOM 1441 C CA . LYS A 1 185 ? 0.764 12.953 14.193 1.00 90.94 185 LYS A CA 1
ATOM 1442 C C . LYS A 1 185 ? 1.246 13.744 12.968 1.00 90.94 185 LYS A C 1
ATOM 1444 O O . LYS A 1 185 ? 1.822 13.140 12.053 1.00 90.94 185 LYS A O 1
ATOM 1449 N N . PRO A 1 186 ? 1.092 15.082 12.950 1.00 89.62 186 PRO A N 1
ATOM 1450 C CA . PRO A 1 186 ? 1.638 15.934 11.893 1.00 89.62 186 PRO A CA 1
ATOM 1451 C C . PRO A 1 186 ? 3.119 15.643 11.648 1.00 89.62 186 PRO A C 1
ATOM 1453 O O . PRO A 1 186 ? 3.863 15.373 12.595 1.00 89.62 186 PRO A O 1
ATOM 1456 N N . ARG A 1 187 ? 3.559 15.653 10.383 1.00 83.19 187 ARG A N 1
ATOM 1457 C CA . ARG A 1 187 ? 4.933 15.276 10.014 1.00 83.19 187 ARG A CA 1
ATOM 1458 C C . ARG A 1 187 ? 5.940 16.264 10.613 1.00 83.19 187 ARG A C 1
ATOM 1460 O O . ARG A 1 187 ? 6.002 17.415 10.207 1.00 83.19 187 ARG A O 1
ATOM 1467 N N . SER A 1 188 ? 6.755 15.786 11.546 1.00 83.50 188 SER A N 1
ATOM 1468 C CA . SER A 1 188 ? 7.872 16.502 12.162 1.00 83.50 188 SER A CA 1
ATOM 1469 C C . SER A 1 188 ? 9.015 15.517 12.438 1.00 83.50 188 SER A C 1
ATOM 1471 O O . SER A 1 188 ? 8.812 14.298 12.426 1.00 83.50 188 SER A O 1
ATOM 1473 N N . LYS A 1 189 ? 10.235 16.013 12.695 1.00 81.88 189 LYS A N 1
ATOM 1474 C CA . LYS A 1 189 ? 11.377 15.136 13.036 1.00 81.88 189 LYS A CA 1
ATOM 1475 C C . LYS A 1 189 ? 11.075 14.258 14.260 1.00 81.88 189 LYS A C 1
ATOM 1477 O O . LYS A 1 189 ? 11.454 13.093 14.276 1.00 81.88 189 LYS A O 1
ATOM 1482 N N . ILE A 1 190 ? 10.337 14.802 15.228 1.00 82.38 190 ILE A N 1
ATOM 1483 C CA . ILE A 1 190 ? 9.953 14.131 16.477 1.00 82.38 190 ILE A CA 1
ATOM 1484 C C . ILE A 1 190 ? 8.846 13.095 16.225 1.00 82.38 190 ILE A C 1
ATOM 1486 O O . ILE A 1 190 ? 8.903 11.978 16.736 1.00 82.38 190 ILE A O 1
ATOM 1490 N N . SER A 1 191 ? 7.847 13.421 15.398 1.00 86.50 191 SER A N 1
ATOM 1491 C CA . SER A 1 191 ? 6.730 12.509 15.127 1.00 86.50 191 SER A CA 1
ATOM 1492 C C . SER A 1 191 ? 7.079 11.377 14.162 1.00 86.50 191 SER A C 1
ATOM 1494 O O . SER A 1 191 ? 6.321 10.413 14.075 1.00 86.50 191 SER A O 1
ATOM 1496 N N . LYS A 1 192 ? 8.223 11.449 13.464 1.00 89.00 192 LYS A N 1
ATOM 1497 C CA . LYS A 1 192 ? 8.669 10.426 12.505 1.00 89.00 192 LYS A CA 1
ATOM 1498 C C . LYS A 1 192 ? 8.678 9.027 13.122 1.00 89.00 192 LYS A C 1
ATOM 1500 O O . LYS A 1 192 ? 8.088 8.117 12.549 1.00 89.00 192 LYS A O 1
ATOM 1505 N N . PHE A 1 193 ? 9.309 8.867 14.285 1.00 87.81 193 PHE A N 1
ATOM 1506 C CA . PHE A 1 193 ? 9.426 7.564 14.947 1.00 87.81 193 PHE A CA 1
ATOM 1507 C C . PHE A 1 193 ? 8.076 7.055 15.465 1.00 87.81 193 PHE A C 1
ATOM 1509 O O . PHE A 1 193 ? 7.741 5.886 15.295 1.00 87.81 193 PHE A O 1
ATOM 1516 N N . TYR A 1 194 ? 7.258 7.948 16.028 1.00 90.12 194 TYR A N 1
ATOM 1517 C CA . TYR A 1 194 ? 5.902 7.612 16.459 1.00 90.12 194 TYR A CA 1
ATOM 1518 C C . TYR A 1 194 ? 5.040 7.132 15.283 1.00 90.12 194 TYR A C 1
ATOM 1520 O O . TYR A 1 194 ? 4.458 6.053 15.335 1.00 90.12 194 TYR A O 1
ATOM 1528 N N . ASN A 1 195 ? 5.007 7.899 14.192 1.00 92.81 195 ASN A N 1
ATOM 1529 C CA . ASN A 1 195 ? 4.235 7.558 13.000 1.00 92.81 195 ASN A CA 1
ATOM 1530 C C . ASN A 1 195 ? 4.717 6.253 12.361 1.00 92.81 195 ASN A C 1
ATOM 1532 O O . ASN A 1 195 ? 3.902 5.505 11.831 1.00 92.81 195 ASN A O 1
ATOM 1536 N N . GLN A 1 196 ? 6.020 5.973 12.422 1.00 92.19 196 GLN A N 1
ATOM 1537 C CA . GLN A 1 196 ? 6.584 4.713 11.954 1.00 92.19 196 GLN A CA 1
ATOM 1538 C C . GLN A 1 196 ? 6.062 3.526 12.778 1.00 92.19 196 GLN A C 1
ATOM 1540 O O . GLN A 1 196 ? 5.531 2.584 12.197 1.00 92.19 196 GLN A O 1
ATOM 1545 N N . LYS A 1 197 ? 6.076 3.622 14.114 1.00 92.50 197 LYS A N 1
ATOM 1546 C CA . LYS A 1 197 ? 5.497 2.592 14.995 1.00 92.50 197 LYS A CA 1
ATOM 1547 C C . LYS A 1 197 ? 4.007 2.362 14.747 1.00 92.50 197 LYS A C 1
ATOM 1549 O O . LYS A 1 197 ? 3.545 1.227 14.766 1.00 92.50 197 LYS A O 1
ATOM 1554 N N . ILE A 1 198 ? 3.238 3.427 14.514 1.00 93.81 198 ILE A N 1
ATOM 1555 C CA . ILE A 1 198 ? 1.806 3.295 14.203 1.00 93.81 198 ILE A CA 1
ATOM 1556 C C . ILE A 1 198 ? 1.593 2.563 12.877 1.00 93.81 198 ILE A C 1
ATOM 1558 O O . ILE A 1 198 ? 0.708 1.715 12.798 1.00 93.81 198 ILE A O 1
ATOM 1562 N N . LYS A 1 199 ? 2.411 2.840 11.857 1.00 93.56 199 LYS A N 1
ATOM 1563 C CA . LYS A 1 199 ? 2.360 2.104 10.587 1.00 93.56 199 LYS A CA 1
ATOM 1564 C C . LYS A 1 199 ? 2.695 0.628 10.772 1.00 93.56 199 LYS A C 1
ATOM 1566 O O . LYS A 1 199 ? 1.939 -0.210 10.309 1.00 93.56 199 LYS A O 1
ATOM 1571 N N . GLU A 1 200 ? 3.764 0.313 11.498 1.00 93.50 200 GLU A N 1
ATOM 1572 C CA . GLU A 1 200 ? 4.153 -1.075 11.792 1.00 93.50 200 GLU A CA 1
ATOM 1573 C C . GLU A 1 200 ? 3.037 -1.835 12.517 1.00 93.50 200 GLU A C 1
ATOM 1575 O O . GLU A 1 200 ? 2.684 -2.948 12.138 1.00 93.50 200 GLU A O 1
ATOM 1580 N N . ARG A 1 201 ? 2.401 -1.196 13.503 1.00 94.69 201 ARG A N 1
ATOM 1581 C CA . ARG A 1 201 ? 1.228 -1.749 14.191 1.00 94.69 201 ARG A CA 1
ATOM 1582 C C . ARG A 1 201 ? 0.060 -2.010 13.246 1.00 94.69 201 ARG A C 1
ATOM 1584 O O . ARG A 1 201 ? -0.548 -3.070 13.339 1.00 94.69 201 ARG A O 1
ATOM 1591 N N . ARG A 1 202 ? -0.244 -1.081 12.337 1.00 95.00 202 ARG A N 1
ATOM 1592 C CA . ARG A 1 202 ? -1.306 -1.256 11.331 1.00 95.00 202 ARG A CA 1
ATOM 1593 C C . ARG A 1 202 ? -1.014 -2.429 10.398 1.00 95.00 202 ARG A C 1
ATOM 1595 O O . ARG A 1 202 ? -1.922 -3.204 10.135 1.00 95.00 202 ARG A O 1
ATOM 1602 N N . GLU A 1 203 ? 0.238 -2.620 9.980 1.00 94.12 203 GLU A N 1
ATOM 1603 C CA . GLU A 1 203 ? 0.621 -3.773 9.152 1.00 94.12 203 GLU A CA 1
ATOM 1604 C C . GLU A 1 203 ? 0.346 -5.114 9.845 1.00 94.12 203 GLU A C 1
ATOM 1606 O O . GLU A 1 203 ? -0.117 -6.053 9.201 1.00 94.12 203 GLU A O 1
ATOM 1611 N N . ILE A 1 204 ? 0.545 -5.200 11.163 1.00 93.44 204 ILE A N 1
ATOM 1612 C CA . ILE A 1 204 ? 0.186 -6.400 11.931 1.00 93.44 204 ILE A CA 1
ATOM 1613 C C . ILE A 1 204 ? -1.335 -6.595 11.964 1.00 93.44 204 ILE A C 1
ATOM 1615 O O . ILE A 1 204 ? -1.805 -7.707 11.732 1.00 93.44 204 ILE A O 1
ATOM 1619 N N . ILE A 1 205 ? -2.116 -5.527 12.179 1.00 94.44 205 ILE A N 1
ATOM 1620 C CA . ILE A 1 205 ? -3.587 -5.602 12.100 1.00 94.44 205 ILE A CA 1
ATOM 1621 C C . ILE A 1 205 ? -4.011 -6.119 10.720 1.00 94.44 205 ILE A C 1
ATOM 1623 O O . ILE A 1 205 ? -4.831 -7.032 10.621 1.00 94.44 205 ILE A O 1
ATOM 1627 N N . TYR A 1 206 ? -3.418 -5.597 9.647 1.00 93.94 206 TYR A N 1
ATOM 1628 C CA . TYR A 1 206 ? -3.688 -6.079 8.298 1.00 93.94 206 TYR A CA 1
ATOM 1629 C C . TYR A 1 206 ? -3.331 -7.549 8.136 1.00 93.94 206 TYR A C 1
ATOM 1631 O O . TYR A 1 206 ? -4.102 -8.285 7.539 1.00 93.94 206 TYR A O 1
ATOM 1639 N N . ALA A 1 207 ? -2.190 -7.997 8.651 1.00 91.62 207 ALA A N 1
ATOM 1640 C CA . ALA A 1 207 ? -1.780 -9.390 8.535 1.00 91.62 207 ALA A CA 1
ATOM 1641 C C . ALA A 1 207 ? -2.741 -10.353 9.254 1.00 91.62 207 ALA A C 1
ATOM 1643 O O . ALA A 1 207 ? -3.027 -11.422 8.717 1.00 91.62 207 ALA A O 1
ATOM 1644 N N . ILE A 1 208 ? -3.255 -9.966 10.426 1.00 91.56 208 ILE A N 1
ATOM 1645 C CA . ILE A 1 208 ? -4.150 -10.797 11.245 1.00 91.56 208 ILE A CA 1
ATOM 1646 C C . ILE A 1 208 ? -5.558 -10.868 10.640 1.00 91.56 208 ILE A C 1
ATOM 1648 O O . ILE A 1 208 ? -6.114 -11.953 10.502 1.00 91.56 208 ILE A O 1
ATOM 1652 N N . PHE A 1 209 ? -6.135 -9.725 10.254 1.00 93.81 209 PHE A N 1
ATOM 1653 C CA . PHE A 1 209 ? -7.558 -9.638 9.884 1.00 93.81 209 PHE A CA 1
ATOM 1654 C C . PHE A 1 209 ? -7.839 -9.684 8.381 1.00 93.81 209 PHE A C 1
ATOM 1656 O O . PHE A 1 209 ? -8.993 -9.567 7.959 1.00 93.81 209 PHE A O 1
ATOM 1663 N N . ARG A 1 210 ? -6.807 -9.813 7.543 1.00 92.31 210 ARG A N 1
ATOM 1664 C CA . ARG A 1 210 ? -6.981 -9.896 6.090 1.00 92.31 210 ARG A CA 1
ATOM 1665 C C . ARG A 1 210 ? -7.698 -11.178 5.701 1.00 92.31 210 ARG A C 1
ATOM 1667 O O . ARG A 1 210 ? -7.290 -12.284 6.054 1.00 92.31 210 ARG A O 1
ATOM 1674 N N . VAL A 1 211 ? -8.722 -11.024 4.873 1.00 89.25 211 VAL A N 1
ATOM 1675 C CA . VAL A 1 211 ? -9.437 -12.150 4.284 1.00 89.25 211 VAL A CA 1
ATOM 1676 C C . VAL A 1 211 ? -8.539 -12.790 3.230 1.00 89.25 211 VAL A C 1
ATOM 1678 O O . VAL A 1 211 ? -8.229 -12.189 2.200 1.00 89.25 211 VAL A O 1
ATOM 1681 N N . LYS A 1 212 ? -8.117 -14.036 3.465 1.00 79.19 212 LYS A N 1
ATOM 1682 C CA . LYS A 1 212 ? -7.400 -14.812 2.447 1.00 79.19 212 LYS A CA 1
ATOM 1683 C C . LYS A 1 212 ? -8.334 -15.025 1.255 1.00 79.19 212 LYS A C 1
ATOM 1685 O O . LYS A 1 212 ? -9.347 -15.712 1.379 1.00 79.19 212 LYS A O 1
ATOM 1690 N N . ARG A 1 213 ? -8.000 -14.460 0.091 1.00 64.75 213 ARG A N 1
ATOM 1691 C CA . ARG A 1 213 ? -8.692 -14.814 -1.156 1.00 64.75 213 ARG A CA 1
ATOM 1692 C C . ARG A 1 213 ? -8.463 -16.299 -1.422 1.00 64.75 213 ARG A C 1
ATOM 1694 O O . ARG A 1 213 ? -7.314 -16.737 -1.480 1.00 64.75 213 ARG A O 1
ATOM 1701 N N . LYS A 1 214 ? -9.540 -17.066 -1.611 1.00 52.12 214 LYS A N 1
ATOM 1702 C CA . LYS A 1 214 ? -9.431 -18.373 -2.264 1.00 52.12 214 LYS A CA 1
ATOM 1703 C C . LYS A 1 214 ? -8.900 -18.110 -3.673 1.00 52.12 214 LYS A C 1
ATOM 1705 O O . LYS A 1 214 ? -9.534 -17.393 -4.443 1.00 52.12 214 LYS A O 1
ATOM 1710 N N . SER A 1 215 ? -7.709 -18.621 -3.970 1.00 42.47 215 SER A N 1
ATOM 1711 C CA . SER A 1 215 ? -7.228 -18.718 -5.344 1.00 42.47 215 SER A CA 1
ATOM 1712 C C . SER A 1 215 ? -8.163 -19.697 -6.044 1.00 42.47 215 SER A C 1
ATOM 1714 O O . SER A 1 215 ? -8.076 -20.894 -5.787 1.00 42.47 215 SER A O 1
ATOM 1716 N N . ASN A 1 216 ? -9.108 -19.200 -6.842 1.00 34.16 216 ASN A N 1
ATOM 1717 C CA . ASN A 1 216 ? -9.802 -20.065 -7.788 1.00 34.16 216 ASN A CA 1
ATOM 1718 C C . ASN A 1 216 ? -8.740 -20.500 -8.805 1.00 34.16 216 ASN A C 1
ATOM 1720 O O . ASN A 1 216 ? -8.239 -19.663 -9.557 1.00 34.16 216 ASN A O 1
ATOM 1724 N N . HIS A 1 217 ? -8.321 -21.761 -8.701 1.00 33.47 217 HIS A N 1
ATOM 1725 C CA . HIS A 1 217 ? -7.600 -22.460 -9.758 1.00 33.47 217 HIS A CA 1
ATOM 1726 C C . HIS A 1 217 ? -8.543 -22.741 -10.924 1.00 33.47 217 HIS A C 1
ATOM 1728 O O . HIS A 1 217 ? -9.736 -23.007 -10.649 1.00 33.47 217 HIS A O 1
#

Radius of gyration: 26.31 Å; chains: 1; bounding box: 75×43×48 Å

Secondary structure (DSSP, 8-state):
-------HHHHHHHHHHHHHHHH-GGG--HHHHHHHHHHHHHHHHHHHHHHHHHHHHHHHHS--------EEEB-HHHHHHHHHTT---TTTGGGBT-EESSHHHHHHHHHHH----HHHHHHHHHHHEE--EE--HHHHHHHS-TTTS-HHHHHHHHTTTT-EESSHHHHHHHHHHH-GGGSPPPS-TTHHHHHHHHHHHHHHHHHHHB-------